Protein AF-A0A973F939-F1 (afdb_monomer_lite)

Foldseek 3Di:
DDAPVNQVVDVVQAEEEDPADDDLVRRLVRVVVCVVVVHQAYEYEQADPDPDPPDDGHVQLVCLVSLVVSCVPVVGAYEYEDPDLVCCVSCLVRHQEYEYDQCCLVVLVSLLSLLPDNHAYEYEHHQADALVSNVVSCVSNPQSRYAYEFEAHDDPDPVDPGHGDVVSQCCCCPVVVHHYDYDPD

Structure (mmCIF, N/CA/C/O backbone):
data_AF-A0A973F939-F1
#
_entry.id   AF-A0A973F939-F1
#
loop_
_atom_site.group_PDB
_atom_site.id
_atom_site.type_symbol
_atom_site.label_atom_id
_atom_site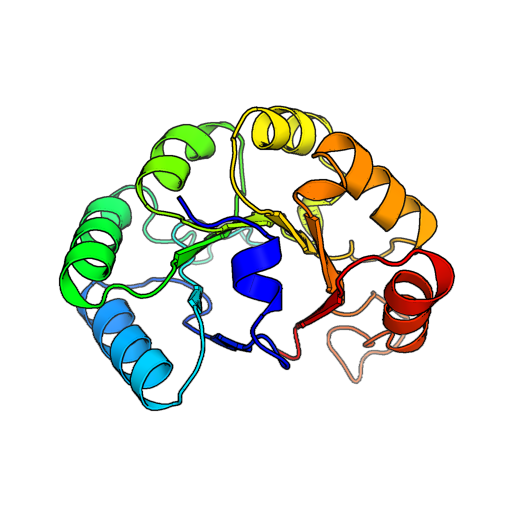.label_alt_id
_atom_site.label_comp_id
_atom_site.label_asym_id
_atom_site.label_entity_id
_atom_site.label_seq_id
_atom_site.pdbx_PDB_ins_code
_atom_site.Cartn_x
_atom_site.Cartn_y
_atom_site.Cartn_z
_atom_site.occupancy
_atom_site.B_iso_or_equiv
_atom_site.auth_seq_id
_atom_site.auth_comp_id
_atom_site.auth_asym_id
_atom_site.auth_atom_id
_atom_site.pdbx_PDB_model_num
ATOM 1 N N . MET A 1 1 ? -9.993 -8.863 12.506 1.00 73.19 1 MET A N 1
ATOM 2 C CA . MET A 1 1 ? -8.905 -8.862 11.502 1.00 73.19 1 MET A CA 1
ATOM 3 C C . MET A 1 1 ? -9.568 -8.711 10.145 1.00 73.19 1 MET A C 1
ATOM 5 O O . MET A 1 1 ? -10.543 -9.411 9.920 1.00 73.19 1 MET A O 1
ATOM 9 N N . ILE A 1 2 ? -9.128 -7.763 9.318 1.00 88.44 2 ILE A N 1
ATOM 10 C CA . ILE A 1 2 ? -9.746 -7.474 8.012 1.00 88.44 2 ILE A CA 1
ATOM 11 C C . ILE A 1 2 ? -9.135 -8.406 6.963 1.00 88.44 2 ILE A C 1
ATOM 13 O O . ILE A 1 2 ? -7.910 -8.458 6.851 1.00 88.44 2 ILE A O 1
ATOM 17 N N . ALA A 1 3 ? -9.964 -9.135 6.213 1.00 92.62 3 ALA A N 1
ATOM 18 C CA . ALA A 1 3 ? -9.514 -9.933 5.075 1.00 92.62 3 ALA A CA 1
ATOM 19 C C . ALA A 1 3 ? -9.486 -9.098 3.786 1.00 92.62 3 ALA A C 1
ATOM 21 O O . ALA A 1 3 ? -10.103 -8.033 3.692 1.00 92.62 3 ALA A O 1
ATOM 22 N N . ARG A 1 4 ? -8.799 -9.596 2.750 1.00 94.94 4 ARG A N 1
ATOM 23 C CA . ARG A 1 4 ? -8.796 -8.956 1.426 1.00 94.94 4 ARG A CA 1
ATOM 24 C C . ARG A 1 4 ? -10.222 -8.819 0.891 1.00 94.94 4 ARG A C 1
ATOM 26 O O . ARG A 1 4 ? -10.600 -7.764 0.392 1.00 94.94 4 ARG A O 1
ATOM 33 N N . GLU A 1 5 ? -11.020 -9.867 1.028 1.00 94.06 5 GLU A N 1
ATOM 34 C CA . GLU A 1 5 ? -12.387 -9.953 0.520 1.00 94.06 5 GLU A CA 1
ATOM 35 C C . GLU A 1 5 ? -13.315 -8.932 1.189 1.00 94.06 5 GLU A C 1
ATOM 37 O O . GLU A 1 5 ? -14.224 -8.423 0.535 1.00 94.06 5 GLU A O 1
ATOM 42 N N . ASP A 1 6 ? -13.060 -8.566 2.450 1.00 93.69 6 ASP A N 1
ATOM 43 C CA . ASP A 1 6 ? -13.816 -7.517 3.140 1.00 93.69 6 ASP A CA 1
ATOM 44 C C . ASP A 1 6 ? -13.611 -6.147 2.492 1.00 93.69 6 ASP A C 1
ATOM 46 O O . ASP A 1 6 ? -14.571 -5.397 2.321 1.00 93.69 6 ASP A O 1
ATOM 50 N N . LEU A 1 7 ? -12.385 -5.842 2.053 1.00 93.38 7 LEU A N 1
ATOM 51 C CA . LEU A 1 7 ? -12.090 -4.608 1.321 1.00 93.38 7 LEU A CA 1
ATOM 52 C C . LEU A 1 7 ? -12.792 -4.589 -0.043 1.00 93.38 7 LEU A C 1
ATOM 54 O O . LEU A 1 7 ? -13.315 -3.554 -0.453 1.00 93.38 7 LEU A O 1
ATOM 58 N N . LEU A 1 8 ? -12.833 -5.734 -0.734 1.00 93.38 8 LEU A N 1
ATOM 59 C CA . LEU A 1 8 ? -13.373 -5.871 -2.095 1.00 93.38 8 LEU A CA 1
ATOM 60 C C . LEU A 1 8 ? -14.907 -5.845 -2.177 1.00 93.38 8 LEU A C 1
ATOM 62 O O . LEU A 1 8 ? -15.457 -5.771 -3.283 1.00 93.38 8 LEU A O 1
ATOM 66 N N . LYS A 1 9 ? -15.607 -5.875 -1.034 1.00 93.19 9 LYS A N 1
ATOM 67 C CA . LYS A 1 9 ? -17.047 -5.574 -0.960 1.00 93.19 9 LYS A CA 1
ATOM 68 C C . LYS A 1 9 ? -17.337 -4.134 -1.400 1.00 93.19 9 LYS A C 1
ATOM 70 O O . LYS A 1 9 ? -18.394 -3.877 -1.967 1.00 93.19 9 LYS A O 1
ATOM 75 N N . ASN A 1 10 ? -16.378 -3.227 -1.216 1.00 88.81 10 ASN A N 1
ATOM 76 C CA . ASN A 1 10 ? -16.476 -1.835 -1.641 1.00 88.81 10 ASN A CA 1
ATOM 77 C C . ASN A 1 10 ? -16.114 -1.699 -3.125 1.00 88.81 10 ASN A C 1
ATOM 79 O O . ASN A 1 10 ? -15.014 -2.067 -3.547 1.00 88.81 10 ASN A O 1
ATOM 83 N N . LYS A 1 11 ? -17.039 -1.173 -3.934 1.00 87.94 11 LYS A N 1
ATOM 84 C CA . LYS A 1 11 ? -16.863 -1.018 -5.385 1.00 87.94 11 LYS A CA 1
ATOM 85 C C . LYS A 1 11 ? -17.329 0.381 -5.826 1.00 87.94 11 LYS A C 1
ATOM 87 O O . LYS A 1 11 ? -18.534 0.574 -5.956 1.00 87.94 11 LYS A O 1
ATOM 92 N N . PRO A 1 12 ? -16.407 1.330 -6.090 1.00 90.94 12 PRO A N 1
ATOM 93 C CA . PRO A 1 12 ? -14.947 1.197 -5.996 1.00 90.94 12 PRO A CA 1
ATOM 94 C C . PRO A 1 12 ? -14.427 1.197 -4.545 1.00 90.94 12 PRO A C 1
ATOM 96 O O . PRO A 1 12 ? -14.965 1.887 -3.686 1.00 90.94 12 PRO A O 1
ATOM 99 N N . LEU A 1 13 ? -13.330 0.472 -4.286 1.00 96.31 13 LEU A N 1
ATOM 100 C CA . LEU A 1 13 ? -12.548 0.626 -3.056 1.00 96.31 13 LEU A CA 1
ATOM 101 C C . LEU A 1 13 ? -11.764 1.941 -3.131 1.00 96.31 13 LEU A C 1
ATOM 103 O O . LEU A 1 13 ? -10.930 2.125 -4.015 1.00 96.31 13 LEU A O 1
ATOM 107 N N . ILE A 1 14 ? -12.022 2.833 -2.180 1.00 97.62 14 ILE A N 1
ATOM 108 C CA . ILE A 1 14 ? -11.386 4.154 -2.074 1.00 97.62 14 ILE A CA 1
ATOM 109 C C . ILE A 1 14 ? -10.534 4.201 -0.809 1.00 97.62 14 ILE A C 1
ATOM 111 O O . ILE A 1 14 ? -11.052 3.990 0.288 1.00 97.62 14 ILE A O 1
ATOM 115 N N . ILE A 1 15 ? -9.245 4.500 -0.978 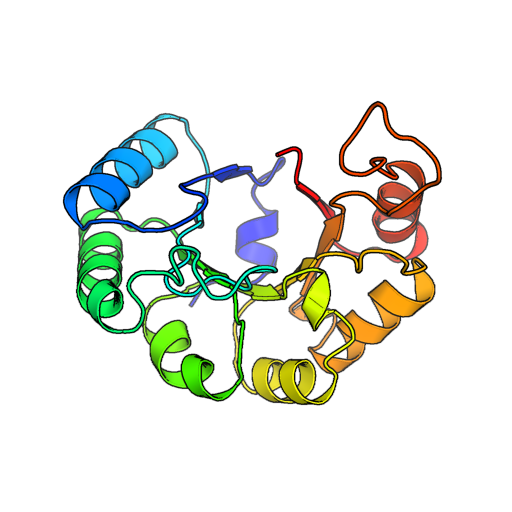1.00 97.94 15 ILE A N 1
ATOM 116 C CA . ILE A 1 15 ? -8.256 4.654 0.093 1.00 97.94 15 ILE A CA 1
ATOM 117 C C . ILE A 1 15 ? -7.639 6.043 -0.055 1.00 97.94 15 ILE A C 1
ATOM 119 O O . ILE A 1 15 ? -7.076 6.357 -1.103 1.00 97.94 15 ILE A O 1
ATOM 123 N N . ALA A 1 16 ? -7.724 6.866 0.985 1.00 97.94 16 ALA A N 1
ATOM 124 C CA . ALA A 1 16 ? -7.257 8.251 0.956 1.00 97.94 16 ALA A CA 1
ATOM 125 C C . ALA A 1 16 ? -6.504 8.603 2.243 1.00 97.94 16 ALA A C 1
ATOM 127 O O . ALA A 1 16 ? -6.523 7.849 3.207 1.00 97.94 16 ALA A O 1
ATOM 128 N N . GLY A 1 17 ? -5.742 9.692 2.248 1.00 97.31 17 GLY A N 1
ATOM 129 C CA . GLY A 1 17 ? -4.925 10.079 3.400 1.00 97.31 17 GLY A CA 1
ATOM 130 C C . GLY A 1 17 ? -3.608 10.730 2.991 1.00 97.31 17 GLY A C 1
ATOM 131 O O . GLY A 1 17 ? -3.304 10.823 1.796 1.00 97.31 17 GLY A O 1
ATOM 132 N N . PRO A 1 18 ? -2.802 11.186 3.960 1.00 96.88 18 PRO A N 1
ATOM 133 C CA . PRO A 1 18 ? -1.603 11.939 3.654 1.00 96.88 18 PRO A CA 1
ATOM 134 C C . PRO A 1 18 ? -0.537 11.098 2.941 1.00 96.88 18 PRO A C 1
ATOM 136 O O . PRO A 1 18 ? -0.420 9.874 3.084 1.00 96.88 18 PRO A O 1
ATOM 139 N N . CYS A 1 19 ? 0.329 11.795 2.202 1.00 93.38 19 CYS A N 1
ATOM 140 C CA . CYS A 1 19 ? 1.537 11.186 1.658 1.00 93.38 19 CYS A CA 1
ATOM 141 C C . CYS A 1 19 ? 2.481 10.733 2.784 1.00 93.38 19 CYS A C 1
ATOM 143 O O . CYS A 1 19 ? 3.059 9.651 2.681 1.00 93.38 19 CYS A O 1
ATOM 145 N N . SER A 1 20 ? 2.613 11.535 3.842 1.00 94.94 20 SER A N 1
ATOM 146 C CA . SER A 1 20 ? 3.406 11.253 5.043 1.00 94.94 20 SER A CA 1
ATOM 147 C C . SER A 1 20 ? 2.646 11.751 6.267 1.00 94.94 20 SER A C 1
ATOM 149 O O . SER A 1 20 ? 2.105 12.858 6.228 1.00 94.94 20 SER A O 1
ATOM 151 N N . VAL A 1 21 ? 2.654 10.975 7.346 1.00 97.06 21 VAL A N 1
ATOM 152 C CA . VAL A 1 21 ? 2.223 11.467 8.657 1.00 97.06 21 VAL A CA 1
ATOM 153 C C . VAL A 1 21 ? 3.286 12.432 9.173 1.00 97.06 21 VAL A C 1
ATOM 155 O O . VAL A 1 21 ? 4.476 12.110 9.138 1.00 97.06 21 VAL A O 1
ATOM 158 N N . THR A 1 22 ? 2.866 13.618 9.608 1.00 96.88 22 THR A N 1
ATOM 159 C CA . THR A 1 22 ? 3.766 14.666 10.122 1.00 96.88 22 THR A CA 1
ATOM 160 C C . THR A 1 22 ? 3.466 15.058 11.562 1.00 96.88 22 THR A C 1
ATOM 162 O O . THR A 1 22 ? 4.378 15.468 12.270 1.00 96.88 22 THR A O 1
ATOM 165 N N . SER A 1 23 ? 2.217 14.920 12.008 1.00 97.94 23 SER A N 1
ATOM 166 C CA . SER A 1 23 ? 1.818 15.106 13.404 1.00 97.94 23 SER A CA 1
ATOM 167 C C . SER A 1 23 ? 0.559 14.303 13.714 1.00 97.94 23 SER A C 1
ATOM 169 O O . SER A 1 23 ? -0.129 13.827 12.804 1.00 97.94 23 SER A O 1
ATOM 171 N N . ARG A 1 24 ? 0.242 14.183 15.005 1.00 97.50 24 ARG A N 1
ATOM 172 C CA . ARG A 1 24 ? -0.998 13.570 15.480 1.00 97.50 24 ARG A CA 1
ATOM 173 C C . ARG A 1 24 ? -2.221 14.340 14.971 1.00 97.50 24 ARG A C 1
ATOM 175 O O . ARG A 1 24 ? -3.136 13.747 14.416 1.00 97.50 24 ARG A O 1
ATOM 182 N N . GLU A 1 25 ? -2.214 15.661 15.088 1.00 98.19 25 GLU A N 1
ATOM 183 C CA . GLU A 1 25 ? -3.332 16.529 14.695 1.00 98.19 25 GLU A CA 1
ATOM 184 C C . GLU A 1 25 ? -3.621 16.402 13.194 1.00 98.19 25 GLU A C 1
ATOM 186 O O . GLU A 1 25 ? -4.777 16.295 12.788 1.00 98.19 25 GLU A O 1
ATOM 191 N N . GLN A 1 26 ? -2.563 16.337 12.377 1.00 98.31 26 GLN A N 1
ATOM 192 C CA . GLN A 1 26 ? -2.665 16.183 10.929 1.00 98.31 26 GLN A CA 1
ATOM 193 C C . GLN A 1 26 ? -3.332 14.858 10.545 1.00 98.31 26 GLN A C 1
ATOM 195 O O . GLN A 1 26 ? -4.250 14.856 9.726 1.00 98.31 26 GLN A O 1
ATOM 200 N N . ILE A 1 27 ? -2.892 13.730 11.115 1.00 98.31 27 ILE A N 1
ATOM 201 C CA . ILE A 1 27 ? -3.467 12.431 10.745 1.00 98.31 27 ILE A CA 1
ATOM 202 C C . ILE A 1 27 ? -4.908 12.278 11.242 1.00 98.31 27 ILE A C 1
ATOM 204 O O . ILE A 1 27 ? -5.725 11.730 10.508 1.00 98.31 27 ILE A O 1
ATOM 208 N N . PHE A 1 28 ? -5.239 12.808 12.423 1.00 98.31 28 PHE A N 1
ATOM 209 C CA . PHE A 1 28 ? -6.609 12.795 12.945 1.00 98.31 28 PHE A CA 1
ATOM 210 C C . PHE A 1 28 ? -7.558 13.610 12.069 1.00 98.31 28 PHE A C 1
ATOM 212 O O . PHE A 1 28 ? -8.550 13.070 11.586 1.00 98.31 28 PHE A O 1
ATOM 219 N N . SER A 1 29 ? -7.209 14.868 11.786 1.00 98.25 29 SER A N 1
ATOM 220 C CA . SER A 1 29 ? -8.032 15.737 10.941 1.00 98.25 29 SER A CA 1
ATOM 221 C C . SER A 1 29 ? -8.255 15.132 9.552 1.00 98.25 29 SER A C 1
ATOM 223 O O . SER A 1 29 ? -9.385 15.098 9.072 1.00 98.25 29 SER A O 1
ATOM 225 N N . ILE A 1 30 ? -7.211 14.583 8.918 1.00 98.19 30 ILE A N 1
ATOM 226 C CA . ILE A 1 30 ? -7.364 13.960 7.597 1.00 98.19 30 ILE A CA 1
ATOM 227 C C . ILE A 1 30 ? -8.207 12.685 7.676 1.00 98.19 30 ILE A C 1
ATOM 229 O O . ILE A 1 30 ? -9.035 12.461 6.800 1.00 98.19 30 ILE A O 1
ATOM 233 N N . ALA A 1 31 ? -8.013 11.836 8.684 1.00 98.06 31 ALA A N 1
ATOM 234 C CA . ALA A 1 31 ? -8.773 10.596 8.805 1.00 98.06 31 ALA A CA 1
ATOM 235 C C . ALA A 1 31 ? -10.274 10.849 9.016 1.00 98.06 31 ALA A C 1
ATOM 237 O O . ALA A 1 31 ? -11.090 10.143 8.426 1.00 98.06 31 ALA A O 1
ATOM 238 N N . GLU A 1 32 ? -10.635 11.873 9.794 1.00 97.75 32 GLU A N 1
ATOM 239 C CA . GLU A 1 32 ? -12.026 12.302 9.959 1.00 97.75 32 GLU A CA 1
ATOM 240 C C . GLU A 1 32 ? -12.634 12.751 8.627 1.00 97.75 32 GLU A C 1
ATOM 242 O O . GLU A 1 32 ? -13.727 12.315 8.272 1.00 97.75 32 GLU A O 1
ATOM 247 N N . GLU A 1 33 ? -11.923 13.568 7.847 1.00 97.94 33 GLU A N 1
ATOM 248 C CA . GLU A 1 33 ? -12.403 14.013 6.532 1.00 97.94 33 GLU A CA 1
ATOM 249 C C . GLU A 1 33 ? -12.488 12.863 5.518 1.00 97.94 33 GLU A C 1
ATOM 251 O O . GLU A 1 33 ? -13.449 12.772 4.752 1.00 97.94 33 GLU A O 1
ATOM 256 N N . VAL A 1 34 ? -11.528 11.934 5.543 1.00 97.31 34 VAL A N 1
ATOM 257 C CA . VAL A 1 34 ? -11.550 10.701 4.739 1.00 97.31 34 VAL A CA 1
ATOM 258 C C . VAL A 1 34 ? -12.798 9.878 5.067 1.00 97.31 34 VAL A C 1
ATOM 260 O O . VAL A 1 34 ? -13.502 9.452 4.150 1.00 97.31 34 VAL A O 1
ATOM 263 N N . GLN A 1 35 ? -13.113 9.700 6.352 1.00 95.12 35 GLN A N 1
ATOM 264 C CA . GLN A 1 35 ? -14.305 8.975 6.790 1.00 95.12 35 GLN A CA 1
ATOM 265 C C . GLN A 1 35 ? -15.598 9.698 6.384 1.00 95.12 35 GLN A C 1
ATOM 267 O O . GLN A 1 35 ? -16.487 9.071 5.810 1.00 95.12 35 GLN A O 1
ATOM 272 N N . LYS A 1 36 ? -15.690 11.018 6.605 1.00 96.94 36 LYS A N 1
ATOM 273 C CA . LYS A 1 36 ? -16.846 11.843 6.195 1.00 96.94 36 LYS A CA 1
ATOM 274 C C . LYS A 1 36 ? -17.084 11.812 4.686 1.00 96.94 36 LYS A C 1
ATOM 276 O O . LYS A 1 36 ? -18.229 11.830 4.248 1.00 96.94 36 LYS A O 1
ATOM 281 N N . SER A 1 37 ? -16.015 11.727 3.897 1.00 96.31 37 SER A N 1
ATOM 282 C CA . SER A 1 37 ? -16.084 11.645 2.432 1.00 96.31 37 SER A CA 1
ATOM 283 C C . SER A 1 37 ? -16.567 10.282 1.917 1.00 96.31 37 SER A C 1
ATOM 285 O O . SER A 1 37 ? -16.734 10.113 0.711 1.00 96.31 37 SER A O 1
ATOM 287 N N . GLY A 1 38 ? -16.757 9.293 2.797 1.00 94.19 38 GLY A N 1
ATOM 288 C CA . GLY A 1 38 ? -17.163 7.937 2.423 1.00 94.19 38 GLY A CA 1
ATOM 289 C C . GLY A 1 38 ? -16.024 7.066 1.884 1.00 94.19 38 GLY A C 1
ATOM 290 O O . GLY A 1 38 ? -16.282 6.046 1.248 1.00 94.19 38 GLY A O 1
ATOM 291 N N . ALA A 1 39 ? -14.760 7.442 2.110 1.00 95.75 39 ALA A N 1
ATOM 292 C CA . ALA A 1 39 ? -13.639 6.560 1.806 1.00 95.75 39 ALA A CA 1
ATOM 293 C C . ALA A 1 39 ? -13.552 5.419 2.834 1.00 95.75 39 ALA A C 1
ATOM 295 O O . ALA A 1 39 ? -13.981 5.535 3.980 1.00 95.75 39 ALA A O 1
ATOM 296 N N . HIS A 1 40 ? -12.977 4.294 2.418 1.00 96.31 40 HIS A N 1
ATOM 297 C CA . HIS A 1 40 ? -13.111 3.021 3.130 1.00 96.31 40 HIS A CA 1
ATOM 298 C C . HIS A 1 40 ? -11.908 2.699 4.018 1.00 96.31 40 HIS A C 1
ATOM 300 O O . HIS A 1 40 ? -11.978 1.797 4.847 1.00 96.31 40 HIS A O 1
ATOM 306 N N . ALA A 1 41 ? -10.785 3.388 3.810 1.00 97.19 41 ALA A N 1
ATOM 307 C CA . ALA A 1 41 ? -9.570 3.220 4.592 1.00 97.19 41 ALA A CA 1
ATOM 308 C C . ALA A 1 41 ? -8.692 4.474 4.513 1.00 97.19 41 ALA A C 1
ATOM 310 O O . ALA A 1 41 ? -8.694 5.184 3.498 1.00 97.19 41 ALA A O 1
ATOM 311 N N . VAL A 1 42 ? -7.896 4.701 5.559 1.00 98.00 42 VAL A N 1
ATOM 312 C CA . VAL A 1 42 ? -6.921 5.789 5.620 1.00 98.00 42 VAL A CA 1
ATOM 313 C C . VAL A 1 42 ? -5.507 5.280 5.344 1.00 98.00 42 VAL A C 1
ATOM 315 O O . VAL A 1 42 ? -5.036 4.328 5.965 1.00 98.00 42 VAL A O 1
ATOM 318 N N . ARG A 1 43 ? -4.791 5.919 4.416 1.00 97.88 43 ARG A N 1
ATOM 319 C CA . ARG A 1 43 ? -3.356 5.672 4.209 1.00 97.88 43 ARG A CA 1
ATOM 320 C C . ARG A 1 43 ? -2.516 6.510 5.172 1.00 97.88 43 ARG A C 1
ATOM 322 O O . ARG A 1 43 ? -2.674 7.725 5.213 1.00 97.88 43 ARG A O 1
ATOM 329 N N . ALA A 1 44 ? -1.576 5.892 5.887 1.00 96.69 44 ALA A N 1
ATOM 330 C CA . ALA A 1 44 ? -0.754 6.577 6.891 1.00 96.69 44 ALA A CA 1
ATOM 331 C C . ALA A 1 44 ? 0.715 6.116 6.846 1.00 96.69 44 ALA A C 1
ATOM 333 O O . ALA A 1 44 ? 1.086 5.087 7.399 1.00 96.69 44 ALA A O 1
ATOM 334 N N . GLN A 1 45 ? 1.590 6.865 6.171 1.00 93.88 45 GLN A N 1
ATOM 335 C CA . GLN A 1 45 ? 3.017 6.512 6.087 1.00 93.88 45 GLN A CA 1
ATOM 336 C C . GLN A 1 45 ? 3.831 7.134 7.221 1.00 93.88 45 GLN A C 1
ATOM 338 O O . GLN A 1 45 ? 3.958 8.358 7.271 1.00 93.88 45 GLN A O 1
ATOM 343 N N . LEU A 1 46 ? 4.439 6.287 8.059 1.00 95.75 46 LEU A N 1
ATOM 344 C CA . LEU A 1 46 ? 5.388 6.707 9.100 1.00 95.75 46 LEU A CA 1
ATOM 345 C C . LEU A 1 46 ? 6.847 6.722 8.619 1.00 95.75 46 LEU A C 1
ATOM 347 O O . LEU A 1 46 ? 7.620 7.548 9.090 1.00 95.75 46 LEU A O 1
ATOM 351 N N . TRP A 1 47 ? 7.209 5.872 7.652 1.00 94.19 47 TRP A N 1
ATOM 352 C CA . TRP A 1 47 ? 8.531 5.840 7.009 1.00 94.19 47 TRP A CA 1
ATOM 353 C C . TRP A 1 47 ? 8.409 6.131 5.516 1.00 94.19 47 TRP A C 1
ATOM 355 O O . TRP A 1 47 ? 7.458 5.687 4.868 1.00 94.19 47 TRP A O 1
ATOM 365 N N . LYS A 1 48 ? 9.380 6.855 4.949 1.00 87.81 48 LYS A N 1
ATOM 366 C CA . LYS A 1 48 ? 9.367 7.268 3.541 1.00 87.81 48 LYS A CA 1
ATOM 367 C C . LYS A 1 48 ? 10.583 6.740 2.776 1.00 87.81 48 LYS A C 1
ATOM 369 O O . LYS A 1 48 ? 11.703 7.101 3.118 1.00 87.81 48 LYS A O 1
ATOM 374 N N . PRO A 1 49 ? 10.399 6.006 1.662 1.00 81.12 49 PRO A N 1
ATOM 375 C CA . PRO A 1 49 ? 11.501 5.683 0.760 1.00 81.12 49 PRO A CA 1
ATOM 376 C C . PRO A 1 49 ? 11.849 6.920 -0.083 1.00 81.12 49 PRO A C 1
ATOM 378 O O . PRO A 1 49 ? 11.222 7.191 -1.116 1.00 81.12 49 PRO A O 1
ATOM 381 N N . ARG A 1 50 ? 12.809 7.726 0.385 1.00 81.94 50 ARG A N 1
ATOM 382 C CA . ARG A 1 50 ? 13.232 8.964 -0.287 1.00 81.94 50 ARG A CA 1
ATOM 383 C C . ARG A 1 50 ? 14.362 8.696 -1.276 1.00 81.94 50 ARG A C 1
ATOM 385 O O . ARG A 1 50 ? 15.249 7.892 -1.034 1.00 81.94 50 ARG A O 1
ATOM 392 N N . SER A 1 51 ? 14.338 9.428 -2.389 1.00 81.50 51 SER A N 1
ATOM 393 C CA . SER A 1 51 ? 15.460 9.461 -3.336 1.00 81.50 51 SER A CA 1
ATOM 394 C C . SER A 1 51 ? 16.609 10.349 -2.857 1.00 81.50 51 SER A C 1
ATOM 396 O O . SER A 1 51 ? 17.724 10.180 -3.330 1.00 81.50 51 SER A O 1
ATOM 398 N N . ARG A 1 52 ? 16.344 11.291 -1.940 1.00 81.44 52 ARG A N 1
ATOM 399 C CA . ARG A 1 52 ? 17.362 12.159 -1.345 1.00 81.44 52 ARG A CA 1
ATOM 400 C C . ARG A 1 52 ? 17.398 11.968 0.178 1.00 81.44 52 ARG A C 1
ATOM 402 O O . ARG A 1 52 ? 16.321 11.949 0.783 1.00 81.44 52 ARG A O 1
ATOM 409 N N . PRO A 1 53 ? 18.582 11.820 0.795 1.00 86.19 53 PRO A N 1
ATOM 410 C CA . PRO A 1 53 ? 18.708 11.560 2.232 1.00 86.19 53 PRO A CA 1
ATOM 411 C C . PRO A 1 53 ? 18.399 12.789 3.104 1.00 86.19 53 PRO A C 1
ATOM 413 O O . PRO A 1 53 ? 17.889 12.636 4.206 1.00 86.19 53 PRO A O 1
ATOM 416 N N . ASP A 1 54 ? 18.623 13.999 2.583 1.00 88.44 54 ASP A N 1
ATOM 417 C CA . ASP A 1 54 ? 18.338 15.302 3.221 1.00 88.44 54 ASP A CA 1
ATOM 418 C C . ASP A 1 54 ? 16.838 15.598 3.399 1.00 88.44 54 ASP A C 1
ATOM 420 O O . ASP A 1 54 ? 16.429 16.524 4.095 1.00 88.44 54 ASP A O 1
ATOM 424 N N . SER A 1 55 ? 15.995 14.811 2.745 1.00 89.75 55 SER A N 1
ATOM 425 C CA . SER A 1 55 ? 14.554 14.946 2.810 1.00 89.75 55 SER A CA 1
ATOM 426 C C . SER A 1 55 ? 13.960 14.417 4.118 1.00 89.75 55 SER A C 1
ATOM 428 O O . SER A 1 55 ? 14.492 13.495 4.725 1.00 89.75 55 SER A O 1
ATOM 430 N N . PHE A 1 56 ? 12.759 14.888 4.475 1.00 90.19 56 PHE A N 1
ATOM 431 C CA . PHE A 1 56 ? 11.970 14.307 5.568 1.00 90.19 56 PHE A CA 1
ATOM 432 C C . PHE A 1 56 ? 11.775 12.787 5.398 1.00 90.19 56 PHE A C 1
ATOM 434 O O . PHE A 1 56 ? 11.145 12.333 4.434 1.00 90.19 56 PHE A O 1
ATOM 441 N N . GLN A 1 57 ? 12.293 12.003 6.343 1.00 91.12 57 GLN A N 1
ATOM 442 C CA . GLN A 1 57 ? 12.278 10.534 6.285 1.00 91.12 57 GLN A CA 1
ATOM 443 C C . GLN A 1 57 ? 10.981 9.913 6.835 1.00 91.12 57 GLN A C 1
ATOM 445 O O . GLN A 1 57 ? 10.747 8.717 6.655 1.00 91.12 57 GLN A O 1
ATOM 450 N N . GLY A 1 58 ? 10.103 10.730 7.425 1.00 93.44 58 GLY A N 1
ATOM 451 C CA . GLY A 1 58 ? 8.934 10.273 8.173 1.00 93.44 58 GLY A CA 1
ATOM 452 C C . GLY A 1 58 ? 9.164 10.350 9.684 1.00 93.44 58 GLY A C 1
ATOM 453 O O . GLY A 1 58 ? 10.301 10.457 10.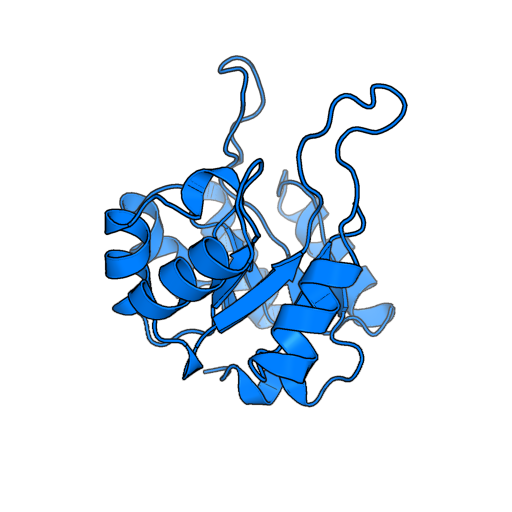136 1.00 93.44 58 GLY A O 1
ATOM 454 N N . VAL A 1 59 ? 8.081 10.328 10.463 1.00 95.75 59 VAL A N 1
ATOM 455 C CA . VAL A 1 59 ? 8.142 10.373 11.938 1.00 95.75 59 VAL A CA 1
ATOM 456 C C . VAL A 1 59 ? 8.606 9.047 12.560 1.00 95.75 59 VAL A C 1
ATOM 458 O O . VAL A 1 59 ? 8.954 9.000 13.740 1.00 95.75 59 VAL A O 1
ATOM 461 N N . GLY A 1 60 ? 8.621 7.963 11.779 1.00 95.00 60 GLY A N 1
ATOM 462 C CA . GLY A 1 60 ? 9.041 6.640 12.228 1.00 95.00 60 GLY A CA 1
ATOM 463 C C . GLY A 1 60 ? 8.198 6.122 13.392 1.00 95.00 60 GLY A C 1
ATOM 464 O O . GLY A 1 60 ? 6.991 6.357 13.462 1.00 95.00 60 GLY A O 1
ATOM 465 N N . GLU A 1 61 ? 8.850 5.433 14.326 1.00 96.06 61 GLU A N 1
ATOM 466 C CA . GLU A 1 61 ? 8.206 4.762 15.464 1.00 96.06 61 GLU A CA 1
ATOM 467 C C . GLU A 1 61 ? 7.403 5.711 16.360 1.00 96.06 61 GLU A C 1
ATOM 469 O O . GLU A 1 61 ? 6.380 5.315 16.916 1.00 96.06 61 GLU A O 1
ATOM 474 N N . SER A 1 62 ? 7.803 6.986 16.437 1.00 96.19 62 SER A N 1
ATOM 475 C CA . SER A 1 62 ? 7.114 7.996 17.251 1.00 96.19 62 SER A CA 1
ATOM 476 C C . SER A 1 62 ? 5.658 8.237 16.829 1.00 96.19 62 SER A C 1
ATOM 478 O O . SER A 1 62 ? 4.854 8.689 17.640 1.00 96.19 62 SER A O 1
ATOM 480 N N . GLY A 1 63 ? 5.293 7.880 15.591 1.00 97.12 63 GLY A N 1
ATOM 481 C CA . GLY A 1 63 ? 3.920 7.969 15.098 1.00 97.12 63 GLY A CA 1
ATOM 482 C C . GLY A 1 63 ? 3.039 6.754 15.409 1.00 97.12 63 GLY A C 1
ATOM 483 O O . GLY A 1 63 ? 1.829 6.825 15.200 1.00 97.12 63 GLY A O 1
ATOM 484 N N . ILE A 1 64 ? 3.597 5.644 15.911 1.00 97.62 64 ILE A N 1
ATOM 485 C CA . ILE A 1 64 ? 2.828 4.426 16.227 1.00 97.62 64 ILE A CA 1
ATOM 486 C C . ILE A 1 64 ? 1.730 4.693 17.273 1.00 97.62 64 ILE A C 1
ATOM 488 O O . ILE A 1 64 ? 0.589 4.297 17.018 1.00 97.62 64 ILE A O 1
ATOM 492 N N . PRO A 1 65 ? 1.990 5.397 18.398 1.00 98.06 65 PRO A N 1
ATOM 493 C CA . PRO A 1 65 ? 0.945 5.718 19.372 1.00 98.06 65 PRO A CA 1
ATOM 494 C C . PRO A 1 65 ? -0.211 6.522 18.769 1.00 98.06 65 PRO A C 1
ATOM 496 O O . PRO A 1 65 ? -1.365 6.279 19.110 1.00 98.06 65 PRO A O 1
ATOM 499 N N . TRP A 1 66 ? 0.074 7.426 17.824 1.00 98.19 66 TRP A N 1
ATOM 500 C CA . TRP A 1 66 ? -0.958 8.229 17.162 1.00 98.19 66 TRP A CA 1
ATOM 501 C C . TRP A 1 66 ? -1.889 7.356 16.323 1.00 98.19 66 TRP A C 1
ATOM 503 O O . TRP A 1 66 ? -3.095 7.568 16.335 1.00 98.19 66 TRP A O 1
ATOM 513 N N . LEU A 1 67 ? -1.344 6.361 15.614 1.00 97.75 67 LEU A N 1
ATOM 514 C CA . LEU A 1 67 ? -2.142 5.443 14.797 1.00 97.75 67 LEU A CA 1
ATOM 515 C C . LEU A 1 67 ? -2.924 4.428 15.640 1.00 97.75 67 LEU A C 1
ATOM 517 O O . LEU A 1 67 ? -4.027 4.058 15.244 1.00 97.75 67 LEU A O 1
ATOM 521 N N . LYS A 1 68 ? -2.398 4.014 16.803 1.00 97.00 68 LYS A N 1
ATOM 522 C CA . LYS A 1 68 ? -3.163 3.220 17.783 1.00 97.00 68 LYS A CA 1
ATOM 523 C C . LYS A 1 68 ? -4.391 3.996 18.257 1.00 97.00 68 LYS A C 1
ATOM 525 O O . LYS A 1 68 ? -5.510 3.515 18.113 1.00 97.00 68 LYS A O 1
ATOM 530 N N . GLU A 1 69 ? -4.183 5.231 18.705 1.00 97.75 69 GLU A N 1
ATOM 531 C CA . GLU A 1 69 ? -5.268 6.099 19.167 1.00 97.75 69 GLU A CA 1
ATOM 532 C C . GLU A 1 69 ? -6.279 6.406 18.047 1.00 97.75 69 GLU A C 1
ATOM 534 O O . GLU A 1 69 ? -7.489 6.398 18.269 1.00 97.75 69 GLU A O 1
ATOM 539 N N . LEU A 1 70 ? -5.798 6.653 16.823 1.00 97.19 70 LEU A N 1
ATOM 540 C CA . LEU A 1 70 ? -6.646 6.903 15.655 1.00 97.19 70 LEU A CA 1
ATOM 541 C C . LEU A 1 70 ? -7.595 5.732 15.393 1.00 97.19 70 LEU A C 1
ATOM 543 O O . LEU A 1 70 ? -8.784 5.927 15.142 1.00 97.19 70 LEU A O 1
ATOM 547 N N . LYS A 1 71 ? -7.056 4.513 15.464 1.00 94.00 71 LYS A N 1
ATOM 548 C CA . LYS A 1 71 ? -7.801 3.277 15.247 1.00 94.00 71 LYS A CA 1
ATOM 549 C C . LYS A 1 71 ? -8.879 3.077 16.306 1.00 94.00 71 LYS A C 1
ATOM 551 O O . LYS A 1 71 ? -10.010 2.756 15.954 1.00 94.00 71 LYS A O 1
ATOM 556 N N . GLU A 1 72 ? -8.539 3.310 17.571 1.00 94.69 72 GLU A N 1
ATOM 557 C CA . GLU A 1 72 ? -9.476 3.227 18.697 1.00 94.69 72 GLU A CA 1
ATOM 558 C C . GLU A 1 72 ? -10.630 4.227 18.561 1.00 94.69 72 GLU A C 1
ATOM 560 O O . GLU A 1 72 ? -11.776 3.883 18.840 1.00 94.69 72 GLU A O 1
ATOM 565 N N . LYS A 1 73 ? -10.343 5.454 18.109 1.00 96.69 73 LYS A N 1
ATOM 566 C CA . LYS A 1 73 ? -11.336 6.537 18.054 1.00 96.69 73 LYS A CA 1
ATOM 567 C C . LYS A 1 73 ? -12.217 6.524 16.813 1.00 96.69 73 LYS A C 1
ATOM 569 O O . LYS A 1 73 ? -13.408 6.795 16.923 1.00 96.69 73 LYS A O 1
ATOM 574 N N . LEU A 1 74 ? -11.643 6.262 15.640 1.00 94.62 74 LEU A N 1
ATOM 575 C CA . LEU A 1 74 ? -12.351 6.419 14.364 1.00 94.62 74 LEU A CA 1
ATOM 576 C C . LEU A 1 74 ? -12.795 5.092 13.747 1.00 94.62 74 LEU A C 1
ATOM 578 O O . LEU A 1 74 ? -13.622 5.102 12.837 1.00 94.62 74 LEU A O 1
ATOM 582 N N . ASN A 1 75 ? -12.258 3.960 14.218 1.00 92.56 75 ASN A N 1
ATOM 583 C CA . ASN A 1 75 ? -12.555 2.623 13.693 1.00 92.56 75 ASN A CA 1
ATOM 584 C C . ASN A 1 75 ? -12.464 2.538 12.150 1.00 92.56 75 ASN A C 1
ATOM 586 O O . ASN A 1 75 ? -13.243 1.845 11.495 1.00 92.56 75 ASN A O 1
ATOM 590 N N . ILE A 1 76 ? -11.522 3.281 11.558 1.00 94.44 76 ILE A N 1
ATOM 591 C CA . ILE A 1 76 ? -11.248 3.286 10.119 1.00 94.44 76 ILE A CA 1
ATOM 592 C C . ILE A 1 76 ? -10.028 2.396 9.824 1.00 94.44 76 ILE A C 1
ATOM 594 O O . ILE A 1 76 ? -9.015 2.523 10.517 1.00 94.44 76 ILE A O 1
ATOM 598 N N . PRO A 1 77 ? -10.079 1.512 8.807 1.00 96.75 77 PRO A N 1
ATOM 599 C CA . PRO A 1 77 ? -8.939 0.675 8.451 1.00 96.75 77 PRO A CA 1
ATOM 600 C C . PRO A 1 77 ? -7.705 1.504 8.091 1.00 96.75 77 PRO A C 1
ATOM 602 O O . PRO A 1 77 ? -7.786 2.434 7.285 1.00 96.75 77 PRO A O 1
ATOM 605 N N . ILE A 1 78 ? -6.553 1.133 8.649 1.00 97.88 78 ILE A N 1
ATOM 606 C CA . ILE A 1 78 ? -5.280 1.815 8.392 1.00 97.88 78 ILE A CA 1
ATOM 607 C C . ILE A 1 78 ? -4.458 1.028 7.369 1.00 97.88 78 ILE A C 1
ATOM 609 O O . ILE A 1 78 ? -4.204 -0.168 7.532 1.00 97.88 78 ILE A O 1
ATOM 613 N N . VAL A 1 79 ? -3.987 1.723 6.332 1.00 97.94 79 VAL A N 1
ATOM 614 C CA . VAL A 1 79 ? -3.135 1.177 5.270 1.00 97.94 79 VAL A CA 1
ATOM 615 C C . VAL A 1 79 ? -1.734 1.789 5.352 1.00 97.94 79 VAL A C 1
ATOM 617 O O . VAL A 1 79 ? -1.591 3.016 5.337 1.00 97.94 79 VAL A O 1
ATOM 620 N N . MET A 1 80 ? -0.687 0.959 5.425 1.00 97.12 80 MET A N 1
ATOM 621 C CA . MET A 1 80 ? 0.693 1.431 5.635 1.00 97.12 80 MET A CA 1
ATOM 622 C C . MET A 1 80 ? 1.728 0.802 4.703 1.00 97.12 80 MET A C 1
ATOM 624 O O . MET A 1 80 ? 1.645 -0.375 4.363 1.00 97.12 80 MET A O 1
ATOM 628 N N . GLU A 1 81 ? 2.760 1.581 4.355 1.00 96.44 81 GLU A N 1
ATOM 629 C CA . GLU A 1 81 ? 3.904 1.099 3.569 1.00 96.44 81 GLU A CA 1
ATOM 630 C C . GLU A 1 81 ? 4.890 0.314 4.418 1.00 96.44 81 GLU A C 1
ATOM 632 O O . GLU A 1 81 ? 5.345 0.813 5.448 1.00 96.44 81 GLU A O 1
ATOM 637 N N . ILE A 1 82 ? 5.333 -0.830 3.903 1.00 96.56 82 ILE A N 1
ATOM 638 C CA . ILE A 1 82 ? 6.517 -1.514 4.415 1.00 96.56 82 ILE A CA 1
ATOM 639 C C . ILE A 1 82 ? 7.729 -1.120 3.570 1.00 96.56 82 ILE A C 1
ATOM 641 O O . ILE A 1 82 ? 7.862 -1.502 2.404 1.00 96.56 82 ILE A O 1
ATOM 645 N N . VAL A 1 83 ? 8.630 -0.341 4.169 1.00 93.94 83 VAL A N 1
ATOM 646 C CA . VAL A 1 83 ? 9.883 0.080 3.519 1.00 93.94 83 VAL A CA 1
ATOM 647 C C . VAL A 1 83 ? 11.014 -0.915 3.787 1.00 93.94 83 VAL A C 1
ATOM 649 O O . VAL A 1 83 ? 11.831 -1.157 2.901 1.00 93.94 83 VAL A O 1
ATOM 652 N N . ALA A 1 84 ? 11.036 -1.511 4.982 1.00 95.62 84 ALA A N 1
ATOM 653 C CA . ALA A 1 84 ? 12.046 -2.462 5.430 1.00 95.62 84 ALA A CA 1
ATOM 654 C C . ALA A 1 84 ? 11.417 -3.521 6.345 1.00 95.62 84 ALA A C 1
ATOM 656 O O . ALA A 1 84 ? 10.469 -3.224 7.076 1.00 95.62 84 ALA A O 1
ATOM 657 N N . ALA A 1 85 ? 11.974 -4.736 6.340 1.00 96.75 85 ALA A N 1
ATOM 658 C CA . ALA A 1 85 ? 11.467 -5.849 7.142 1.00 96.75 85 ALA A CA 1
ATOM 659 C C . ALA A 1 85 ? 11.538 -5.563 8.652 1.00 96.75 85 ALA A C 1
ATOM 661 O O . ALA A 1 85 ? 10.651 -5.966 9.393 1.00 96.75 85 ALA A O 1
ATOM 662 N N . ALA A 1 86 ? 12.529 -4.784 9.098 1.00 96.44 86 ALA A N 1
ATOM 663 C CA . ALA A 1 86 ? 12.675 -4.388 10.499 1.00 96.44 86 ALA A CA 1
ATOM 664 C C . ALA A 1 86 ? 11.464 -3.611 11.052 1.00 96.44 86 ALA A C 1
ATOM 666 O O . ALA A 1 86 ? 11.200 -3.663 12.246 1.00 96.44 86 ALA A O 1
ATOM 667 N N . HIS A 1 87 ? 10.701 -2.916 10.200 1.00 95.19 87 HIS A N 1
ATOM 668 C CA . HIS A 1 87 ? 9.531 -2.146 10.638 1.00 95.19 87 HIS A CA 1
ATOM 669 C C . HIS A 1 87 ? 8.255 -2.998 10.722 1.00 95.19 87 HIS A C 1
ATOM 671 O O . HIS A 1 87 ? 7.253 -2.539 11.269 1.00 95.19 87 HIS A O 1
ATOM 677 N N . LEU A 1 88 ? 8.259 -4.219 10.168 1.00 96.00 88 LEU A N 1
ATOM 678 C CA . LEU A 1 88 ? 7.068 -5.069 10.085 1.00 96.00 88 LEU A CA 1
ATOM 679 C C . LEU A 1 88 ? 6.403 -5.333 11.440 1.00 96.00 88 LEU A C 1
ATOM 681 O O . LEU A 1 88 ? 5.182 -5.178 11.491 1.00 96.00 88 LEU A O 1
ATOM 685 N N . PRO A 1 89 ? 7.133 -5.681 12.522 1.00 96.62 89 PRO A N 1
ATOM 686 C CA . PRO A 1 89 ? 6.509 -5.933 13.818 1.00 96.62 89 PRO A CA 1
ATOM 687 C C . PRO A 1 89 ? 5.677 -4.743 14.304 1.00 96.62 89 PRO A C 1
ATOM 689 O O . PRO A 1 89 ? 4.494 -4.904 14.582 1.00 96.62 89 PRO A O 1
ATOM 692 N N . LEU A 1 90 ? 6.253 -3.537 14.283 1.00 96.31 90 LEU A N 1
ATOM 693 C CA . LEU A 1 90 ? 5.578 -2.314 14.725 1.00 96.31 90 LEU A CA 1
ATOM 694 C C . LEU A 1 90 ? 4.414 -1.931 13.809 1.00 96.31 90 LEU A C 1
ATOM 696 O O . LEU A 1 90 ? 3.336 -1.575 14.281 1.00 96.31 90 LEU A O 1
ATOM 700 N N . ILE A 1 91 ? 4.601 -2.022 12.490 1.00 96.69 91 ILE A N 1
ATOM 701 C CA . ILE A 1 91 ? 3.535 -1.699 11.536 1.00 96.69 91 ILE A CA 1
ATOM 702 C C . ILE A 1 91 ? 2.367 -2.678 11.685 1.00 96.69 91 ILE A C 1
ATOM 704 O O . ILE A 1 91 ? 1.213 -2.262 11.616 1.00 96.69 91 ILE A O 1
ATOM 708 N N . ALA A 1 92 ? 2.636 -3.962 11.923 1.00 95.19 92 ALA A N 1
ATOM 709 C CA . ALA A 1 92 ? 1.602 -4.981 12.048 1.00 95.19 92 ALA A CA 1
ATOM 710 C C . ALA A 1 92 ? 0.683 -4.782 13.267 1.00 95.19 92 ALA A C 1
ATOM 712 O O . ALA A 1 92 ? -0.458 -5.257 13.232 1.00 95.19 92 ALA A O 1
ATOM 713 N N . GLU A 1 93 ? 1.136 -4.067 14.301 1.00 94.75 93 GLU A N 1
ATOM 714 C CA . GLU A 1 93 ? 0.308 -3.699 15.457 1.00 94.75 93 GLU A CA 1
ATOM 715 C C . GLU A 1 93 ? -0.801 -2.706 15.089 1.00 94.75 93 GLU A C 1
ATOM 717 O O . GLU A 1 93 ? -1.901 -2.776 15.636 1.00 94.75 93 GLU A O 1
ATOM 722 N N . VAL A 1 94 ? -0.535 -1.792 14.151 1.00 96.00 94 VAL A N 1
ATOM 723 C CA . VAL A 1 94 ? -1.447 -0.683 13.824 1.00 96.00 94 VAL A CA 1
ATOM 724 C C . VAL A 1 94 ? -2.155 -0.861 12.485 1.00 96.00 94 VAL A C 1
ATOM 726 O O . VAL A 1 94 ? -3.363 -0.637 12.397 1.00 96.00 94 VAL A O 1
ATOM 729 N N . ALA A 1 95 ? -1.441 -1.315 11.456 1.00 97.19 95 ALA A N 1
ATOM 730 C CA . ALA A 1 95 ? -1.959 -1.426 10.102 1.00 97.19 95 ALA A CA 1
ATOM 731 C C . ALA A 1 95 ? -2.924 -2.605 9.965 1.00 97.19 95 ALA A C 1
ATOM 733 O O . ALA A 1 95 ? -2.625 -3.735 10.360 1.00 97.19 95 ALA A O 1
ATOM 734 N N . ASP A 1 96 ? -4.071 -2.360 9.346 1.00 97.56 96 ASP A N 1
ATOM 735 C CA . ASP A 1 96 ? -5.010 -3.403 8.935 1.00 97.56 96 ASP A CA 1
ATOM 736 C C . ASP A 1 96 ? -4.641 -3.979 7.572 1.00 97.56 96 ASP A C 1
ATOM 738 O O . ASP A 1 96 ? -4.829 -5.168 7.325 1.00 97.56 96 ASP A O 1
ATOM 742 N N . VAL A 1 97 ? -4.062 -3.138 6.716 1.00 98.12 97 VAL A N 1
ATOM 743 C CA . VAL A 1 97 ? -3.641 -3.479 5.362 1.00 98.12 97 VAL A CA 1
ATOM 744 C C . VAL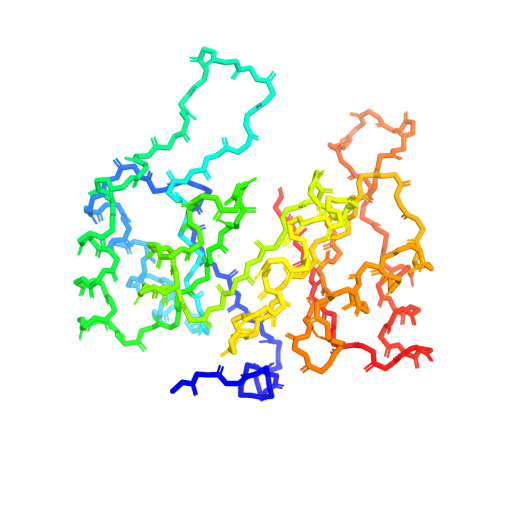 A 1 97 ? -2.197 -3.030 5.176 1.00 98.12 97 VAL A C 1
ATOM 746 O O . VAL A 1 97 ? -1.836 -1.887 5.470 1.00 98.12 97 VAL A O 1
ATOM 749 N N . LEU A 1 98 ? -1.354 -3.925 4.678 1.00 98.19 98 LEU A N 1
ATOM 750 C CA . LEU A 1 98 ? 0.023 -3.590 4.328 1.00 98.19 98 LEU A CA 1
ATOM 751 C C . LEU A 1 98 ? 0.064 -3.145 2.865 1.00 98.19 98 LEU A C 1
ATOM 753 O O . LEU A 1 98 ? -0.748 -3.592 2.059 1.00 98.19 98 LEU A O 1
ATOM 757 N N . TRP A 1 99 ? 1.021 -2.315 2.469 1.00 95.94 99 TRP A N 1
ATOM 758 C CA . TRP A 1 99 ? 1.366 -2.190 1.057 1.00 95.94 99 TRP A CA 1
ATOM 759 C C . TRP A 1 99 ? 2.864 -2.238 0.822 1.00 95.94 99 TRP A C 1
ATOM 761 O O . TRP A 1 99 ? 3.679 -1.804 1.640 1.00 95.94 99 TRP A O 1
ATOM 771 N N . VAL A 1 100 ? 3.212 -2.712 -0.366 1.00 98.19 100 VAL A N 1
ATOM 772 C CA . VAL A 1 100 ? 4.564 -2.707 -0.907 1.00 98.19 100 VAL A CA 1
ATOM 773 C C . VAL A 1 100 ? 4.648 -1.603 -1.947 1.00 98.19 100 VAL A C 1
ATOM 775 O O . VAL A 1 100 ? 3.893 -1.589 -2.920 1.00 98.19 100 VAL A O 1
ATOM 778 N N . GLY A 1 101 ? 5.552 -0.648 -1.729 1.00 97.19 101 GLY A N 1
ATOM 779 C CA . GLY A 1 101 ? 5.806 0.427 -2.681 1.00 97.19 101 GLY A CA 1
ATOM 780 C C . GLY A 1 101 ? 6.473 -0.077 -3.964 1.00 97.19 101 GLY A C 1
ATOM 781 O O . GLY A 1 101 ? 7.177 -1.082 -3.963 1.00 97.19 101 GLY A O 1
ATOM 782 N N . ALA A 1 102 ? 6.329 0.676 -5.057 1.00 97.12 102 ALA A N 1
ATOM 783 C CA . ALA A 1 102 ? 6.836 0.299 -6.383 1.00 97.12 102 ALA A CA 1
ATOM 784 C C . ALA A 1 102 ? 8.339 -0.046 -6.413 1.00 97.12 102 ALA A C 1
ATOM 786 O O . ALA A 1 102 ? 8.767 -0.913 -7.166 1.00 97.12 102 ALA A O 1
ATOM 787 N N . ARG A 1 103 ? 9.155 0.615 -5.578 1.00 95.62 103 ARG A N 1
ATOM 788 C CA . ARG A 1 103 ? 10.605 0.350 -5.480 1.00 95.62 103 ARG A CA 1
ATOM 789 C C . ARG A 1 103 ? 10.931 -0.993 -4.824 1.00 95.62 103 ARG A C 1
ATOM 791 O O . ARG A 1 103 ? 11.995 -1.536 -5.074 1.00 95.62 103 ARG A O 1
ATOM 798 N N . ASN A 1 104 ? 10.016 -1.511 -4.010 1.00 97.69 104 ASN A N 1
ATOM 799 C CA . ASN A 1 104 ? 10.160 -2.767 -3.285 1.00 97.69 104 ASN A CA 1
ATOM 800 C C . ASN A 1 104 ? 9.391 -3.923 -3.945 1.00 97.69 104 ASN A C 1
ATOM 802 O O . ASN A 1 104 ? 9.404 -5.023 -3.404 1.00 97.69 104 ASN A O 1
ATOM 806 N N . MET A 1 105 ? 8.758 -3.723 -5.112 1.00 98.44 105 MET A N 1
ATOM 807 C CA . MET A 1 105 ? 7.993 -4.784 -5.787 1.00 98.44 105 MET A CA 1
ATOM 808 C C . MET A 1 105 ? 8.847 -6.032 -6.075 1.00 98.44 105 MET A C 1
ATOM 810 O O . MET A 1 105 ? 8.327 -7.137 -6.053 1.00 98.44 105 MET A O 1
ATOM 814 N N . GLN A 1 106 ? 10.151 -5.872 -6.323 1.00 98.06 106 GLN A N 1
ATOM 815 C CA . GLN A 1 106 ? 11.096 -6.980 -6.545 1.00 98.06 106 GLN A CA 1
ATOM 816 C C . GLN A 1 106 ? 12.050 -7.206 -5.362 1.00 98.06 106 GLN A C 1
ATOM 818 O O . GLN A 1 106 ? 13.048 -7.909 -5.487 1.00 98.06 106 GLN A O 1
ATOM 823 N N . ASN A 1 107 ? 11.759 -6.632 -4.193 1.00 98.12 107 ASN A N 1
ATOM 824 C CA . ASN A 1 107 ? 12.492 -6.949 -2.972 1.00 98.12 107 ASN A CA 1
ATOM 825 C C . ASN A 1 107 ? 11.965 -8.278 -2.408 1.00 98.12 107 ASN A C 1
ATOM 827 O O . ASN A 1 107 ? 11.171 -8.293 -1.472 1.00 98.12 107 ASN A O 1
ATOM 831 N N . PHE A 1 108 ? 12.346 -9.396 -3.034 1.00 98.25 108 PHE A N 1
ATOM 832 C CA . PHE A 1 108 ? 11.743 -10.708 -2.772 1.00 98.25 108 PHE A CA 1
ATOM 833 C C . PHE A 1 108 ? 11.889 -11.169 -1.322 1.00 98.25 108 PHE A C 1
ATOM 835 O O . PHE A 1 108 ? 10.964 -11.779 -0.794 1.00 98.25 108 PHE A O 1
ATOM 842 N N . GLU A 1 109 ? 12.998 -10.842 -0.657 1.00 98.44 109 GLU A N 1
ATOM 843 C CA . GLU A 1 109 ? 13.162 -11.145 0.768 1.00 98.44 109 GLU A CA 1
ATOM 844 C C . GLU A 1 109 ? 12.158 -10.363 1.618 1.00 98.44 109 GLU A C 1
ATOM 846 O O . GLU A 1 109 ? 11.490 -10.945 2.468 1.00 98.44 109 GLU A O 1
ATOM 851 N N . LEU A 1 110 ? 11.930 -9.079 1.317 1.00 98.44 110 LEU A N 1
ATOM 852 C CA . LEU A 1 110 ? 10.868 -8.319 1.974 1.00 98.44 110 LEU A CA 1
ATOM 853 C C . LEU A 1 110 ? 9.480 -8.921 1.711 1.00 98.44 110 LEU A C 1
ATOM 855 O O . LEU A 1 110 ? 8.668 -8.990 2.630 1.00 98.44 110 LEU A O 1
ATOM 859 N N . LEU A 1 111 ? 9.200 -9.368 0.483 1.00 98.62 111 LEU A N 1
ATOM 860 C CA . LEU A 1 111 ? 7.913 -9.990 0.152 1.00 98.62 111 LEU A CA 1
ATOM 861 C C . LEU A 1 111 ? 7.675 -11.276 0.953 1.00 98.62 111 LEU A C 1
ATOM 863 O O . LEU A 1 111 ? 6.577 -11.469 1.474 1.00 98.62 111 LEU A O 1
ATOM 867 N N . LYS A 1 112 ? 8.706 -12.119 1.098 1.00 98.50 112 LYS A N 1
ATOM 868 C CA . LYS A 1 112 ? 8.655 -13.340 1.917 1.00 98.50 112 LYS A CA 1
ATOM 869 C C . LYS A 1 112 ? 8.422 -13.023 3.393 1.00 98.50 112 LYS A C 1
ATOM 871 O O . LYS A 1 112 ? 7.642 -13.713 4.041 1.00 98.50 112 LYS A O 1
ATOM 876 N N . GLU A 1 113 ? 9.057 -11.979 3.928 1.00 98.50 113 GLU A N 1
ATOM 877 C CA . GLU A 1 113 ? 8.811 -11.539 5.307 1.00 98.50 113 GLU A CA 1
ATOM 878 C C . GLU A 1 113 ? 7.374 -11.040 5.496 1.00 98.50 113 GLU A C 1
ATOM 880 O O . GLU A 1 113 ? 6.717 -11.403 6.470 1.00 98.50 113 GLU A O 1
ATOM 885 N N . ILE A 1 114 ? 6.842 -10.278 4.536 1.00 98.25 114 ILE A N 1
ATOM 886 C CA . ILE A 1 114 ? 5.444 -9.825 4.545 1.00 98.25 114 ILE A CA 1
ATOM 887 C C . ILE A 1 114 ? 4.475 -11.016 4.515 1.00 98.25 114 ILE A C 1
ATOM 889 O O . ILE A 1 114 ? 3.476 -11.000 5.233 1.00 98.25 114 ILE A O 1
ATOM 893 N N . ALA A 1 115 ? 4.776 -12.064 3.740 1.00 97.62 115 ALA A N 1
ATOM 894 C CA . ALA A 1 115 ? 3.928 -13.250 3.595 1.00 97.62 115 ALA A CA 1
ATOM 895 C C . ALA A 1 115 ? 3.636 -13.965 4.927 1.00 97.62 115 ALA A C 1
ATOM 897 O O . ALA A 1 115 ? 2.579 -14.587 5.076 1.00 97.62 115 ALA A O 1
ATOM 898 N N . LYS A 1 116 ? 4.546 -13.848 5.906 1.00 97.50 116 LYS A N 1
ATOM 899 C CA . LYS A 1 116 ? 4.404 -14.422 7.255 1.00 97.50 116 LYS A CA 1
ATOM 900 C C . LYS A 1 116 ? 3.288 -13.762 8.068 1.00 97.50 116 LYS A C 1
ATOM 902 O O . LYS A 1 116 ? 2.808 -14.348 9.035 1.00 97.50 116 LYS A O 1
ATOM 907 N N . TYR A 1 117 ? 2.847 -12.565 7.680 1.00 96.56 117 TYR A N 1
ATOM 908 C CA . TYR A 1 117 ? 1.753 -11.858 8.333 1.00 96.56 117 TYR A CA 1
ATOM 909 C C . TYR A 1 117 ? 0.414 -12.220 7.680 1.00 96.56 117 TYR A C 1
ATOM 911 O O . TYR A 1 117 ? 0.270 -12.286 6.456 1.00 96.56 117 TYR A O 1
ATOM 919 N N . ASN A 1 118 ? -0.606 -12.439 8.509 1.00 94.25 118 ASN A N 1
ATOM 920 C CA . ASN A 1 118 ? -1.963 -12.713 8.041 1.00 94.25 118 ASN A CA 1
ATOM 921 C C . ASN A 1 118 ? -2.743 -11.406 7.830 1.00 94.25 118 ASN A C 1
ATOM 923 O O . ASN A 1 118 ? -3.682 -11.104 8.563 1.00 94.25 118 ASN A O 1
ATOM 927 N N . LYS A 1 119 ? -2.291 -10.578 6.883 1.00 96.88 119 LYS A N 1
ATOM 928 C CA . LYS A 1 119 ? -2.923 -9.298 6.535 1.00 96.88 119 LYS A CA 1
ATOM 929 C C . LYS A 1 119 ? -3.030 -9.157 5.015 1.00 96.88 119 LYS A C 1
ATOM 931 O O . LYS A 1 119 ? -2.145 -9.644 4.310 1.00 96.88 119 LYS A O 1
ATOM 936 N N . PRO A 1 120 ? -4.072 -8.485 4.498 1.00 98.19 120 PRO A N 1
ATOM 937 C CA . PRO A 1 120 ? -4.144 -8.134 3.088 1.00 98.19 120 PRO A CA 1
ATOM 938 C C . PRO A 1 120 ? -2.991 -7.202 2.707 1.00 98.19 120 PRO A C 1
ATOM 940 O O . PRO A 1 120 ? -2.555 -6.362 3.502 1.00 98.19 120 PRO A O 1
ATOM 943 N N . VAL A 1 121 ? -2.512 -7.349 1.472 1.00 98.56 121 VAL A N 1
ATOM 944 C CA . VAL A 1 121 ? -1.363 -6.607 0.955 1.00 98.56 121 VAL A CA 1
ATOM 945 C C . VAL A 1 121 ? -1.711 -5.922 -0.354 1.00 98.56 121 VAL A C 1
ATOM 947 O O . VAL A 1 121 ? -2.101 -6.562 -1.324 1.00 98.56 121 VAL A O 1
ATOM 950 N N . ILE A 1 122 ? -1.513 -4.612 -0.417 1.00 98.69 122 ILE A N 1
ATOM 951 C CA . ILE A 1 122 ? -1.550 -3.869 -1.671 1.00 98.69 122 ILE A CA 1
ATOM 952 C C . ILE A 1 122 ? -0.151 -3.911 -2.297 1.00 98.69 122 ILE A C 1
ATOM 954 O O . ILE A 1 122 ? 0.812 -3.397 -1.733 1.00 98.69 122 ILE A O 1
ATOM 958 N N . LEU A 1 123 ? -0.011 -4.508 -3.475 1.00 98.81 123 LEU A N 1
ATOM 959 C CA . LEU A 1 123 ? 1.265 -4.599 -4.182 1.00 98.81 123 LEU A CA 1
ATOM 960 C C . LEU A 1 123 ? 1.298 -3.586 -5.326 1.00 98.81 123 LEU A C 1
ATOM 962 O O . LEU A 1 123 ? 0.654 -3.783 -6.360 1.00 98.81 123 LEU A O 1
ATOM 966 N N . LYS A 1 124 ? 2.063 -2.502 -5.160 1.00 98.62 124 LYS A N 1
ATOM 967 C CA . LYS A 1 124 ? 2.244 -1.516 -6.231 1.00 98.62 124 LYS A CA 1
ATOM 968 C C . LYS A 1 124 ? 3.117 -2.071 -7.349 1.00 98.62 124 LYS A C 1
ATOM 970 O O . LYS A 1 124 ? 4.161 -2.662 -7.075 1.00 98.62 124 LYS A O 1
ATOM 975 N N . ARG A 1 125 ? 2.730 -1.806 -8.598 1.00 98.62 125 ARG A N 1
ATOM 976 C CA . ARG A 1 125 ? 3.548 -2.145 -9.766 1.00 98.62 125 ARG A CA 1
ATOM 977 C C . ARG A 1 125 ? 4.883 -1.398 -9.728 1.00 98.62 125 ARG A C 1
ATOM 979 O O . ARG A 1 125 ? 4.939 -0.211 -9.394 1.00 98.62 125 ARG A O 1
ATOM 986 N N . GLY A 1 126 ? 5.955 -2.107 -10.067 1.00 98.00 126 GLY A N 1
ATOM 987 C CA . GLY A 1 126 ? 7.303 -1.570 -10.169 1.00 98.00 126 GLY A CA 1
ATOM 988 C C . GLY A 1 126 ? 7.442 -0.573 -11.316 1.00 98.00 126 GLY A C 1
ATOM 989 O O . GLY A 1 126 ? 6.678 -0.584 -12.278 1.00 98.00 126 GLY A O 1
ATOM 990 N N . LEU A 1 127 ? 8.433 0.315 -11.207 1.00 95.62 127 LEU A N 1
ATOM 991 C CA . LEU A 1 127 ? 8.573 1.469 -12.106 1.00 95.62 127 LEU A CA 1
ATOM 992 C C . LEU A 1 127 ? 8.817 1.082 -13.572 1.00 95.62 127 LEU A C 1
ATOM 994 O O . LEU A 1 127 ? 8.531 1.884 -14.453 1.00 95.62 127 LEU A O 1
ATOM 998 N N . ILE A 1 128 ? 9.382 -0.099 -13.824 1.00 95.44 128 ILE A N 1
ATOM 999 C CA . ILE A 1 128 ? 9.754 -0.598 -15.159 1.00 95.44 128 ILE A CA 1
ATOM 1000 C C . ILE A 1 128 ? 9.397 -2.089 -15.252 1.00 95.44 128 ILE A C 1
ATOM 1002 O O . ILE A 1 128 ? 10.164 -2.900 -15.754 1.00 95.44 128 ILE A O 1
ATOM 1006 N N . SER A 1 129 ? 8.263 -2.478 -14.670 1.00 97.44 129 SER A N 1
ATOM 1007 C CA . SER A 1 129 ? 7.896 -3.889 -14.538 1.00 97.44 129 SER A CA 1
ATOM 1008 C C . SER A 1 129 ? 6.771 -4.275 -15.485 1.00 97.44 129 SER A C 1
ATOM 1010 O O . SER A 1 129 ? 5.799 -3.540 -15.663 1.00 97.44 129 SER A O 1
ATOM 1012 N N . THR A 1 130 ? 6.873 -5.463 -16.060 1.00 97.94 130 THR A N 1
ATOM 1013 C CA . THR A 1 130 ? 5.813 -6.106 -16.838 1.00 97.94 130 THR A CA 1
ATOM 1014 C C . THR A 1 130 ? 4.686 -6.614 -15.931 1.00 97.94 130 THR A C 1
ATOM 1016 O O . THR A 1 130 ? 4.869 -6.799 -14.725 1.00 97.94 130 THR A O 1
ATOM 1019 N N . VAL A 1 131 ? 3.516 -6.902 -16.511 1.00 98.00 131 VAL A N 1
ATOM 1020 C CA . VAL A 1 131 ? 2.412 -7.563 -15.787 1.00 98.00 131 VAL A CA 1
ATOM 1021 C C . VAL A 1 131 ? 2.848 -8.929 -15.248 1.00 98.00 131 VAL A C 1
ATOM 1023 O O . VAL A 1 131 ? 2.530 -9.277 -14.115 1.00 98.00 131 VAL A O 1
ATOM 1026 N N . LYS A 1 132 ? 3.644 -9.683 -16.017 1.00 98.25 132 LYS A N 1
ATOM 1027 C CA . LYS A 1 132 ? 4.151 -10.999 -15.605 1.00 98.25 132 LYS A CA 1
ATOM 1028 C C . LYS A 1 132 ? 5.027 -10.916 -14.354 1.00 98.25 132 LYS A C 1
ATOM 1030 O O . LYS A 1 132 ? 4.863 -11.727 -13.448 1.00 98.25 132 LYS A O 1
ATOM 1035 N N . GLU A 1 133 ? 5.936 -9.945 -14.285 1.00 98.69 133 GLU A N 1
ATOM 1036 C CA . GLU A 1 133 ? 6.780 -9.734 -13.099 1.00 98.69 133 GLU A CA 1
ATOM 1037 C C . GLU A 1 133 ? 5.960 -9.277 -11.896 1.00 98.69 133 GLU A C 1
ATOM 1039 O O . GLU A 1 133 ? 6.221 -9.705 -10.775 1.00 98.69 133 GLU A O 1
ATOM 1044 N N . TRP A 1 134 ? 4.944 -8.446 -12.126 1.00 98.56 134 TRP A N 1
ATOM 1045 C CA . TRP A 1 134 ? 4.050 -7.977 -11.075 1.00 98.56 134 TRP A CA 1
ATOM 1046 C C . TRP A 1 134 ? 3.228 -9.112 -10.452 1.00 98.56 134 TRP A C 1
ATOM 1048 O O . TRP A 1 134 ? 3.174 -9.239 -9.229 1.00 98.56 134 TRP A O 1
ATOM 1058 N N . LEU A 1 135 ? 2.663 -9.989 -11.286 1.00 98.50 135 LEU A N 1
ATOM 1059 C CA . LEU A 1 135 ? 1.981 -11.210 -10.847 1.00 98.50 135 LEU A CA 1
ATOM 1060 C C . LEU A 1 135 ? 2.953 -12.184 -10.172 1.00 98.50 135 LEU A C 1
ATOM 1062 O O . LEU A 1 135 ? 2.634 -12.770 -9.143 1.00 98.50 135 LEU A O 1
ATOM 1066 N N . GLY A 1 136 ? 4.170 -12.322 -10.703 1.00 98.50 136 GLY A N 1
ATOM 1067 C CA . GLY A 1 136 ? 5.227 -13.116 -10.076 1.00 98.50 136 GLY A CA 1
ATOM 1068 C C . GLY A 1 136 ? 5.565 -12.634 -8.664 1.00 98.50 136 GLY A C 1
ATOM 1069 O O . GLY A 1 136 ? 5.678 -13.447 -7.752 1.00 98.50 136 GLY A O 1
ATOM 1070 N N . ALA A 1 137 ? 5.656 -11.318 -8.456 1.00 98.62 137 ALA A N 1
ATOM 1071 C CA . ALA A 1 137 ? 5.863 -10.728 -7.136 1.00 98.62 137 ALA A CA 1
ATOM 1072 C C . ALA A 1 137 ? 4.689 -11.007 -6.178 1.00 98.62 137 ALA A C 1
ATOM 1074 O O . ALA A 1 137 ? 4.920 -11.311 -5.010 1.00 98.62 137 ALA A O 1
ATOM 1075 N N . ALA A 1 138 ? 3.441 -10.991 -6.661 1.00 98.62 138 ALA A N 1
ATOM 1076 C CA . ALA A 1 138 ? 2.275 -11.336 -5.841 1.00 98.62 138 ALA A CA 1
ATOM 1077 C C . ALA A 1 138 ? 2.361 -12.763 -5.263 1.00 98.62 138 ALA A C 1
ATOM 1079 O O . ALA A 1 138 ? 2.002 -12.980 -4.105 1.00 98.62 138 ALA A O 1
ATOM 1080 N N . LYS A 1 139 ? 2.926 -13.716 -6.016 1.00 98.31 139 LYS A N 1
ATOM 1081 C CA . LYS A 1 139 ? 3.112 -15.108 -5.564 1.00 98.31 139 LYS A CA 1
ATOM 1082 C C . LYS A 1 139 ? 4.056 -15.257 -4.375 1.00 98.31 139 LYS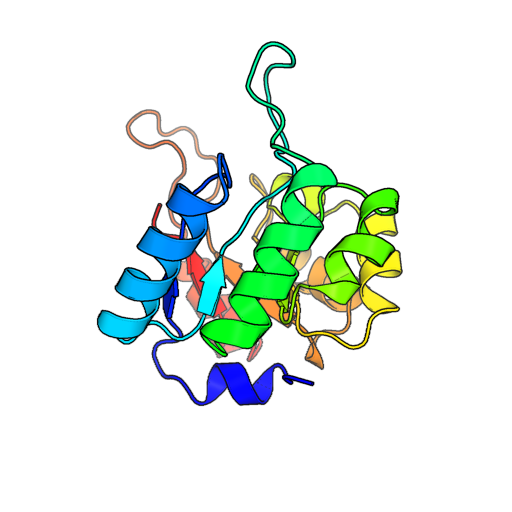 A C 1
ATOM 1084 O O . LYS A 1 139 ? 3.859 -16.164 -3.577 1.00 98.31 139 LYS A O 1
ATOM 1089 N N . TYR A 1 140 ? 5.044 -14.372 -4.216 1.00 98.50 140 TYR A N 1
ATOM 1090 C CA . TYR A 1 140 ? 5.923 -14.393 -3.037 1.00 98.50 140 TYR A CA 1
ATOM 1091 C C . TYR A 1 140 ? 5.186 -14.025 -1.741 1.00 98.50 140 TYR A C 1
ATOM 1093 O O . TYR A 1 140 ? 5.650 -14.391 -0.666 1.00 98.50 140 TYR A O 1
ATOM 1101 N N . ILE A 1 141 ? 4.065 -13.303 -1.842 1.00 98.19 141 ILE A N 1
ATOM 1102 C CA . ILE A 1 141 ? 3.242 -12.861 -0.706 1.00 98.19 141 ILE A CA 1
ATOM 1103 C C . ILE A 1 141 ? 2.109 -13.862 -0.414 1.00 98.19 141 ILE A C 1
ATOM 1105 O O . ILE A 1 141 ? 1.730 -14.041 0.745 1.00 98.19 141 ILE A O 1
ATOM 1109 N N . GLY A 1 142 ? 1.578 -14.493 -1.466 1.00 97.81 142 GLY A N 1
ATOM 1110 C CA . GLY A 1 142 ? 0.321 -15.248 -1.469 1.00 97.81 142 GLY A CA 1
ATOM 1111 C C . GLY A 1 142 ? -0.748 -14.466 -2.232 1.00 97.81 142 GLY A C 1
ATOM 1112 O O . GLY A 1 142 ? -1.217 -13.426 -1.765 1.00 97.81 142 GLY A O 1
ATOM 1113 N N . GLU A 1 143 ? -1.108 -14.924 -3.436 1.00 96.69 143 GLU A N 1
ATOM 1114 C CA . GLU A 1 143 ? -2.018 -14.206 -4.347 1.00 96.69 143 GLU A CA 1
ATOM 1115 C C . GLU A 1 143 ? -3.391 -13.938 -3.713 1.00 96.69 143 GLU A C 1
ATOM 1117 O O . GLU A 1 143 ? -4.012 -12.910 -3.983 1.00 96.69 143 GLU A O 1
ATOM 1122 N N . GLU A 1 144 ? -3.843 -14.811 -2.814 1.00 95.81 144 GLU A N 1
ATOM 1123 C CA . GLU A 1 144 ? -5.078 -14.687 -2.043 1.00 95.81 144 GLU A CA 1
ATOM 1124 C C . GLU A 1 144 ? -5.078 -13.507 -1.059 1.00 95.81 144 GLU A C 1
ATOM 1126 O O . GLU A 1 144 ? -6.140 -13.021 -0.681 1.00 95.81 144 GLU A O 1
ATOM 1131 N N . LYS A 1 145 ? -3.905 -12.986 -0.684 1.00 96.88 145 LYS A N 1
ATOM 1132 C CA . LYS A 1 145 ? -3.769 -11.804 0.183 1.00 96.88 145 LYS A CA 1
ATOM 1133 C C . LYS A 1 145 ? -3.639 -10.507 -0.608 1.00 96.88 145 LYS A C 1
ATOM 1135 O O . LYS A 1 145 ? -3.780 -9.426 -0.034 1.00 96.88 145 LYS A O 1
ATOM 1140 N N . VAL A 1 146 ? -3.351 -10.588 -1.908 1.00 98.56 146 VAL A N 1
ATOM 1141 C CA . VAL A 1 146 ? -2.878 -9.443 -2.691 1.00 98.56 146 VAL A CA 1
ATOM 1142 C C . VAL A 1 146 ? -4.011 -8.700 -3.399 1.00 98.56 146 VAL A C 1
ATOM 1144 O O . VAL A 1 146 ? -4.858 -9.303 -4.060 1.00 98.56 146 VAL A O 1
ATOM 1147 N N . ILE A 1 147 ? -3.967 -7.368 -3.298 1.00 98.62 147 ILE A N 1
ATOM 1148 C CA . ILE A 1 147 ? -4.619 -6.406 -4.193 1.00 98.62 147 ILE A CA 1
ATOM 1149 C C . ILE A 1 147 ? -3.527 -5.718 -5.007 1.00 98.62 147 ILE A C 1
ATOM 1151 O O . ILE A 1 147 ? -2.599 -5.124 -4.462 1.00 98.62 147 ILE A O 1
ATOM 1155 N N . LEU A 1 148 ? -3.620 -5.781 -6.325 1.00 98.69 148 LEU A N 1
ATOM 1156 C CA . LEU A 1 148 ? -2.673 -5.130 -7.215 1.00 98.69 148 LEU A CA 1
ATOM 1157 C C . LEU A 1 148 ? -2.987 -3.628 -7.305 1.00 98.69 148 LEU A C 1
ATOM 1159 O O . LEU A 1 148 ? -4.139 -3.237 -7.458 1.00 98.69 148 LEU A O 1
ATOM 1163 N N . CYS A 1 149 ? -1.974 -2.768 -7.210 1.00 98.62 149 CYS A N 1
ATOM 1164 C CA . CYS A 1 149 ? -2.095 -1.325 -7.435 1.00 98.62 149 CYS A CA 1
ATOM 1165 C C . CYS A 1 149 ? -1.262 -0.832 -8.637 1.00 98.62 149 CYS A C 1
ATOM 1167 O O . CYS A 1 149 ? -0.030 -0.764 -8.570 1.00 98.62 149 CYS A O 1
ATOM 1169 N N . GLU A 1 150 ? -1.933 -0.487 -9.738 1.00 98.50 150 GLU A N 1
ATOM 1170 C CA . GLU A 1 150 ? -1.305 0.191 -10.880 1.00 98.50 150 GLU A CA 1
ATOM 1171 C C . GLU A 1 150 ? -1.076 1.664 -10.518 1.00 98.50 150 GLU A C 1
ATOM 1173 O O . GLU A 1 150 ? -1.929 2.305 -9.904 1.00 98.50 150 GLU A O 1
ATOM 1178 N N . ARG A 1 151 ? 0.105 2.189 -10.846 1.00 97.62 151 ARG A N 1
ATOM 1179 C CA . ARG A 1 151 ? 0.584 3.494 -10.354 1.00 97.62 151 ARG A CA 1
ATOM 1180 C C . ARG A 1 151 ? 1.459 4.251 -11.359 1.00 97.62 151 ARG A C 1
ATOM 1182 O O . ARG A 1 151 ? 2.165 5.195 -11.003 1.00 97.62 151 ARG A O 1
ATOM 1189 N N . GLY A 1 152 ? 1.458 3.784 -12.598 1.00 97.19 152 GLY A N 1
ATOM 1190 C CA . GLY A 1 152 ? 2.244 4.276 -13.710 1.00 97.19 152 GLY A CA 1
ATOM 1191 C C . GLY A 1 152 ? 3.644 3.676 -13.801 1.00 97.19 152 GLY A C 1
ATOM 1192 O O . GLY A 1 152 ? 4.335 3.446 -12.799 1.00 97.19 152 GLY A O 1
ATOM 1193 N N . ILE A 1 153 ? 4.076 3.502 -15.045 1.00 96.75 153 ILE A N 1
ATOM 1194 C CA . ILE A 1 153 ? 5.413 3.057 -15.430 1.00 96.75 153 ILE A CA 1
ATOM 1195 C C . ILE A 1 153 ? 6.253 4.235 -15.923 1.00 96.75 153 ILE A C 1
ATOM 1197 O O . ILE A 1 153 ? 5.745 5.290 -16.313 1.00 96.75 153 ILE A O 1
ATOM 1201 N N . ARG A 1 154 ? 7.572 4.069 -15.878 1.00 94.88 154 ARG A N 1
ATOM 1202 C CA . ARG A 1 154 ? 8.519 5.014 -16.458 1.00 94.88 154 ARG A CA 1
ATOM 1203 C C . ARG A 1 154 ? 8.545 4.820 -17.970 1.00 94.88 154 ARG A C 1
ATOM 1205 O O . ARG A 1 154 ? 8.742 3.708 -18.449 1.00 94.88 154 ARG A O 1
ATOM 1212 N N . THR A 1 155 ? 8.375 5.914 -18.694 1.00 93.12 155 THR A N 1
ATOM 1213 C CA . THR A 1 155 ? 8.471 5.979 -20.155 1.00 93.12 155 THR A CA 1
ATOM 1214 C C . THR A 1 155 ? 9.478 7.067 -20.536 1.00 93.12 155 THR A C 1
ATOM 1216 O O . THR A 1 155 ? 10.110 7.660 -19.659 1.00 93.12 155 THR A O 1
ATOM 1219 N N . GLY A 1 156 ? 9.649 7.320 -21.834 1.00 92.38 156 GLY A N 1
ATOM 1220 C CA . GLY A 1 156 ? 10.418 8.468 -22.322 1.00 92.38 156 GLY A CA 1
ATOM 1221 C C . GLY A 1 156 ? 9.675 9.807 -22.231 1.00 92.38 156 GLY A C 1
ATOM 1222 O O . GLY A 1 156 ? 10.249 10.820 -22.611 1.00 92.38 156 GLY A O 1
ATOM 1223 N N . ALA A 1 157 ? 8.418 9.826 -21.771 1.00 88.31 157 ALA A N 1
ATOM 1224 C CA . ALA A 1 157 ? 7.647 11.058 -21.635 1.00 88.31 157 ALA A CA 1
ATOM 1225 C C . ALA A 1 157 ? 8.161 11.909 -20.463 1.00 88.31 157 ALA A C 1
ATOM 1227 O O . ALA A 1 157 ? 8.430 11.390 -19.379 1.00 88.31 157 ALA A O 1
ATOM 1228 N N . ASP A 1 158 ? 8.248 13.219 -20.675 1.00 88.81 158 ASP A N 1
ATOM 1229 C CA . ASP A 1 158 ? 8.667 14.223 -19.690 1.00 88.81 158 ASP A CA 1
ATOM 1230 C C . ASP A 1 158 ? 7.500 15.082 -19.169 1.00 88.81 158 ASP A C 1
ATOM 1232 O O . ASP A 1 158 ? 7.589 15.669 -18.092 1.00 88.81 158 ASP A O 1
ATOM 1236 N N . SER A 1 159 ? 6.375 15.101 -19.888 1.00 91.12 159 SER A N 1
ATOM 1237 C CA . SER A 1 159 ? 5.155 15.833 -19.525 1.00 91.12 159 SER A CA 1
ATOM 1238 C C . SER A 1 159 ? 4.448 15.292 -18.278 1.00 91.12 159 SER A C 1
ATOM 1240 O O . SER A 1 159 ? 3.587 15.963 -17.709 1.00 91.12 159 SER A O 1
ATOM 1242 N N . MET A 1 160 ? 4.794 14.079 -17.839 1.00 90.81 160 MET A N 1
ATOM 1243 C CA . MET A 1 160 ? 4.200 13.410 -16.684 1.00 90.81 160 MET A CA 1
ATOM 1244 C C . MET A 1 160 ? 5.270 12.686 -15.872 1.00 90.81 160 MET A C 1
ATOM 1246 O O . MET A 1 160 ? 6.249 12.177 -16.409 1.00 90.81 160 MET A O 1
ATOM 1250 N N . ARG A 1 161 ? 5.051 12.560 -14.558 1.00 91.19 161 ARG A N 1
ATOM 1251 C CA . ARG A 1 161 ? 5.980 11.839 -13.673 1.00 91.19 161 ARG A CA 1
ATOM 1252 C C . ARG A 1 161 ? 6.103 10.352 -14.035 1.00 91.19 161 ARG A C 1
ATOM 1254 O O . ARG A 1 161 ? 7.186 9.781 -13.922 1.00 91.19 161 ARG A O 1
ATOM 1261 N N . PHE A 1 162 ? 4.978 9.731 -14.386 1.00 95.44 162 PHE A N 1
ATOM 1262 C CA . PHE A 1 162 ? 4.847 8.351 -14.853 1.00 95.44 162 PHE A CA 1
ATOM 1263 C C . PHE A 1 162 ? 3.656 8.267 -15.810 1.00 95.44 162 PHE A C 1
ATOM 1265 O O . PHE A 1 162 ? 2.698 9.023 -15.659 1.00 95.44 162 PHE A O 1
ATOM 1272 N N . THR A 1 163 ? 3.687 7.329 -16.754 1.00 96.00 163 THR A N 1
ATOM 1273 C CA . THR A 1 163 ? 2.554 7.062 -17.647 1.00 96.00 163 THR A CA 1
ATOM 1274 C C . THR A 1 163 ? 1.676 5.984 -17.025 1.00 96.00 163 THR A C 1
ATOM 1276 O O . THR A 1 163 ? 2.148 4.869 -16.796 1.00 96.00 163 THR A O 1
ATOM 1279 N N . LEU A 1 164 ? 0.414 6.309 -16.737 1.00 97.00 164 LEU A N 1
ATOM 1280 C CA . LEU A 1 164 ? -0.558 5.340 -16.234 1.00 97.00 164 LEU A CA 1
ATOM 1281 C C . LEU A 1 164 ? -0.877 4.300 -17.314 1.00 97.00 164 LEU A C 1
ATOM 1283 O O . LEU A 1 164 ? -1.369 4.642 -18.386 1.00 97.00 164 LEU A O 1
ATOM 1287 N N . ASP A 1 165 ? -0.632 3.028 -17.013 1.00 96.75 165 ASP A N 1
ATOM 1288 C CA . ASP A 1 165 ? -0.865 1.921 -17.939 1.00 96.75 165 ASP A CA 1
ATOM 1289 C C . ASP A 1 165 ? -2.172 1.191 -17.592 1.00 96.75 165 ASP A C 1
ATOM 1291 O O . ASP A 1 165 ? -2.191 0.145 -16.937 1.00 96.75 165 ASP A O 1
ATOM 1295 N N . LEU A 1 166 ? -3.294 1.781 -18.020 1.00 96.88 166 LEU A N 1
ATOM 1296 C CA . LEU A 1 166 ? -4.632 1.220 -17.798 1.00 96.88 166 LEU A CA 1
ATOM 1297 C C . LEU A 1 166 ? -4.817 -0.147 -18.468 1.00 96.88 166 LEU A C 1
ATOM 1299 O O . LEU A 1 166 ? -5.532 -0.993 -17.932 1.00 96.88 166 LEU A O 1
ATOM 1303 N N . ASN A 1 167 ? -4.157 -0.390 -19.601 1.00 97.12 167 ASN A N 1
ATOM 1304 C CA . ASN A 1 167 ? -4.268 -1.660 -20.314 1.00 97.12 167 ASN A CA 1
ATOM 1305 C C . ASN A 1 167 ? -3.704 -2.804 -19.470 1.00 97.12 167 ASN A C 1
ATOM 1307 O O . ASN A 1 167 ? -4.372 -3.818 -19.287 1.00 97.12 167 ASN A O 1
ATOM 1311 N N . SER A 1 168 ? -2.527 -2.619 -18.871 1.00 95.81 168 SER A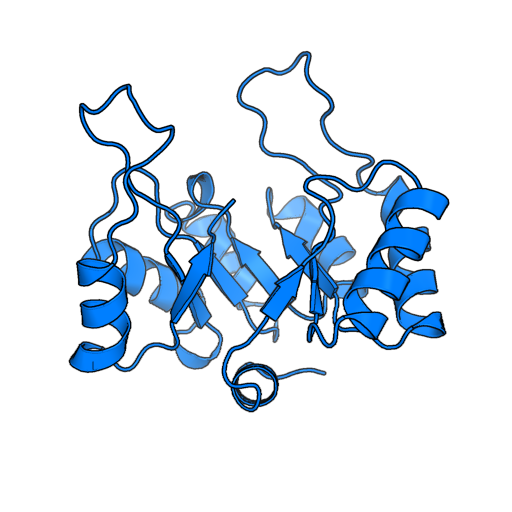 N 1
ATOM 1312 C CA . SER A 1 168 ? -1.954 -3.615 -17.959 1.00 95.81 168 SER A CA 1
ATOM 1313 C C . SER A 1 168 ? -2.805 -3.850 -16.710 1.00 95.81 168 SER A C 1
ATOM 1315 O O . SER A 1 168 ? -2.927 -4.993 -16.262 1.00 95.81 168 SER A O 1
ATOM 1317 N N . ALA A 1 169 ? -3.434 -2.804 -16.161 1.00 97.25 169 ALA A N 1
ATOM 1318 C CA . ALA A 1 169 ? -4.384 -2.952 -15.059 1.00 97.25 169 ALA A CA 1
ATOM 1319 C C . ALA A 1 169 ? -5.590 -3.823 -15.460 1.00 97.25 169 ALA A C 1
ATOM 1321 O O . ALA A 1 169 ? -6.015 -4.690 -14.692 1.00 97.25 169 ALA A O 1
ATOM 1322 N N . LEU A 1 170 ? -6.119 -3.631 -16.673 1.00 97.44 170 LEU A N 1
ATOM 1323 C CA . LEU A 1 170 ? -7.220 -4.434 -17.205 1.00 97.44 170 LEU A CA 1
ATOM 1324 C C . LEU A 1 170 ? -6.800 -5.878 -17.488 1.00 97.44 170 LEU A C 1
ATOM 1326 O O . LEU A 1 170 ? -7.542 -6.778 -17.110 1.00 97.44 170 LEU A O 1
ATOM 1330 N N . VAL A 1 171 ? -5.615 -6.117 -18.055 1.00 98.00 171 VAL A N 1
ATOM 1331 C CA . VAL A 1 171 ? -5.070 -7.473 -18.266 1.00 98.00 171 VAL A CA 1
ATOM 1332 C C . VAL A 1 171 ? -4.952 -8.218 -16.934 1.00 98.00 171 VAL A C 1
ATOM 1334 O O . VAL A 1 171 ? -5.467 -9.325 -16.783 1.00 98.00 171 VAL A O 1
ATOM 1337 N N . ALA A 1 172 ? -4.359 -7.593 -15.912 1.00 97.88 172 ALA A N 1
ATOM 1338 C CA . ALA A 1 172 ? -4.251 -8.203 -14.586 1.00 97.88 172 ALA A CA 1
ATOM 1339 C C . ALA A 1 172 ? -5.631 -8.531 -13.977 1.00 97.88 172 ALA A C 1
ATOM 1341 O O . ALA A 1 172 ? -5.816 -9.585 -13.364 1.00 97.88 172 ALA A O 1
ATOM 1342 N N . LYS A 1 173 ? -6.623 -7.657 -14.181 1.00 96.81 173 LYS A N 1
ATOM 1343 C CA . LYS A 1 173 ? -7.984 -7.843 -13.665 1.00 96.81 173 LYS A CA 1
ATOM 1344 C C . LYS A 1 173 ? -8.786 -8.902 -14.423 1.00 96.81 173 LYS A C 1
ATOM 1346 O O . LYS A 1 173 ? -9.431 -9.746 -13.804 1.00 96.81 173 LYS A O 1
ATOM 1351 N N . HIS A 1 174 ? -8.808 -8.838 -15.749 1.00 97.31 174 HIS A N 1
ATOM 1352 C CA . HIS A 1 174 ? -9.704 -9.638 -16.580 1.00 97.31 174 HIS A CA 1
ATOM 1353 C C . HIS A 1 174 ? -9.104 -10.990 -16.952 1.00 97.31 174 HIS A C 1
ATOM 1355 O O . HIS A 1 174 ? -9.813 -11.997 -16.846 1.00 97.31 174 HIS A O 1
ATOM 1361 N N . ASP A 1 175 ? -7.817 -11.027 -17.285 1.00 97.25 175 ASP A N 1
ATOM 1362 C CA . ASP A 1 175 ? -7.159 -12.238 -17.781 1.00 97.25 175 ASP A CA 1
ATOM 1363 C C . ASP A 1 175 ? -6.619 -13.073 -16.616 1.00 97.25 175 ASP A C 1
ATOM 1365 O O . ASP A 1 175 ? -6.712 -14.298 -16.630 1.00 97.25 175 ASP A O 1
ATOM 1369 N N . HIS A 1 176 ? -6.141 -12.409 -15.556 1.00 96.94 176 HIS A N 1
ATOM 1370 C CA . HIS A 1 176 ? -5.568 -13.065 -14.373 1.00 96.94 176 HIS A CA 1
ATOM 1371 C C . HIS A 1 176 ? -6.463 -13.047 -13.128 1.00 96.94 176 HIS A C 1
ATOM 1373 O O . HIS A 1 176 ? -6.077 -13.587 -12.097 1.00 96.94 176 HIS A O 1
ATOM 1379 N N . LYS A 1 177 ? -7.664 -12.456 -13.206 1.00 96.62 177 LYS A N 1
ATOM 1380 C CA . LYS A 1 177 ? -8.658 -12.411 -12.111 1.00 96.62 177 LYS A CA 1
ATOM 1381 C C . LYS A 1 177 ? -8.151 -11.777 -10.811 1.00 96.62 177 LYS A C 1
ATOM 1383 O O . LYS A 1 177 ? -8.730 -12.002 -9.749 1.00 96.62 177 LYS A O 1
ATOM 1388 N N . MET A 1 178 ? -7.114 -10.946 -10.886 1.00 97.75 178 MET A N 1
ATOM 1389 C CA . MET A 1 178 ? -6.599 -10.251 -9.714 1.00 97.75 178 MET A CA 1
ATOM 1390 C C . MET A 1 178 ? -7.459 -9.022 -9.392 1.00 97.75 178 MET A C 1
ATOM 1392 O O . MET A 1 178 ? -7.887 -8.304 -10.299 1.00 97.75 178 MET A O 1
ATOM 1396 N N . PRO A 1 179 ? -7.709 -8.713 -8.111 1.00 97.44 179 PRO A N 1
ATOM 1397 C CA . PRO A 1 179 ? -8.268 -7.423 -7.737 1.00 97.44 179 PRO A CA 1
ATOM 1398 C C . PRO A 1 179 ? -7.240 -6.321 -8.014 1.00 97.44 179 PRO A C 1
ATOM 1400 O O . PRO A 1 179 ? -6.090 -6.419 -7.586 1.00 97.44 179 PRO A O 1
ATOM 1403 N N . VAL A 1 180 ? -7.663 -5.270 -8.721 1.00 98.00 180 VAL A N 1
ATOM 1404 C CA . VAL A 1 180 ? -6.800 -4.155 -9.135 1.00 98.00 180 VAL A CA 1
ATOM 1405 C C . VAL A 1 180 ? -7.403 -2.822 -8.693 1.00 98.00 180 VAL A C 1
ATOM 1407 O O . VAL A 1 180 ? -8.585 -2.567 -8.930 1.00 98.00 180 VAL A O 1
ATOM 1410 N N . ILE A 1 181 ? -6.576 -1.971 -8.089 1.00 98.00 181 ILE A N 1
ATOM 1411 C CA . ILE A 1 181 ? -6.843 -0.555 -7.808 1.00 98.00 181 ILE A CA 1
ATOM 1412 C C . ILE A 1 181 ? -5.848 0.332 -8.567 1.00 98.00 181 ILE A C 1
ATOM 1414 O O . ILE A 1 181 ? -4.792 -0.132 -9.001 1.00 98.00 181 ILE A O 1
ATOM 1418 N N . ILE A 1 182 ? -6.174 1.616 -8.705 1.00 98.25 182 ILE A N 1
ATOM 1419 C CA . ILE A 1 182 ? -5.329 2.617 -9.364 1.00 98.25 182 ILE A CA 1
ATOM 1420 C C . ILE A 1 182 ? -4.868 3.644 -8.327 1.00 98.25 182 ILE A C 1
ATOM 1422 O O . ILE A 1 182 ? -5.669 4.077 -7.502 1.00 98.25 182 ILE A O 1
ATOM 1426 N N . ASP A 1 183 ? -3.595 4.036 -8.370 1.00 97.81 183 ASP A N 1
ATOM 1427 C CA . ASP A 1 183 ? -3.061 5.200 -7.654 1.00 97.81 183 ASP A CA 1
ATOM 1428 C C . ASP A 1 183 ? -2.992 6.403 -8.614 1.00 97.81 183 ASP A C 1
ATOM 1430 O O . ASP A 1 183 ? -2.111 6.426 -9.478 1.00 97.81 183 ASP A O 1
ATOM 1434 N N . PRO A 1 184 ? -3.923 7.370 -8.511 1.00 95.69 184 PRO A N 1
ATOM 1435 C CA . PRO A 1 184 ? -3.990 8.516 -9.416 1.00 95.69 184 PRO A CA 1
ATOM 1436 C C . PRO A 1 184 ? -3.150 9.726 -8.962 1.00 95.69 184 PRO A C 1
ATOM 1438 O O . PRO A 1 184 ? -3.181 10.745 -9.646 1.00 95.69 184 PRO A O 1
ATOM 1441 N N . SER A 1 185 ? -2.462 9.658 -7.808 1.00 93.38 185 SER A N 1
ATOM 1442 C CA . SER A 1 185 ? -1.647 10.763 -7.253 1.00 93.38 185 SER A CA 1
ATOM 1443 C C . SER A 1 185 ? -0.271 10.893 -7.910 1.00 93.38 185 SER A C 1
ATOM 1445 O O . SER A 1 185 ? 0.158 12.044 -8.142 1.00 93.38 185 SER A O 1
#

Sequence (185 aa):
MIAREDLLKNKPLIIAGPCSVTSREQIFSIAEEVQKSGAHAVRAQLWKPRSRPDSFQGVGESGIPWLKELKEKLNIPIVMEIVAAAHLPLIAEVADVLWVGARNMQNFELLKEIAKYNKPVILKRGLISTVKEWLGAAKYIGEEKVILCERGIRTGADSMRFTLDLNSALVAKHDHKMPVIIDPS

pLDDT: mean 95.77, std 3.73, range [73.19, 98.81]

Radius of gyration: 15.87 Å; chains: 1; bounding box: 36×32×42 Å

Secondary structure (DSSP, 8-state):
---HHHHHTSSS--EE--SS---HHHHHHHHHHHHHTT-SEEE--SS---SSTTS----GGGGHHHHHHHHHHH-PPEEEE--SGGGHHHHHHH-SEEEE-GGGTT-HHHHHHHHTS-S-EEEEPPTT--HHHHHHHHHHH-GGGEEEEE--B--S-SSSSSB--HHHHHHHHHTS---EEE---